Protein AF-A0A1V5LKE9-F1 (afdb_monomer)

Radius of gyration: 17.02 Å; Cα contacts (8 Å, |Δi|>4): 398; chains: 1; bounding box: 40×42×43 Å

Secondary structure (DSSP, 8-state):
-TTS-THHHHHHHHHHHTTT---EEE----S-HHHHHHHHTTTGGG-SEEEEEHHHHHHHHT-HHHHHHHHHHHTS-GGGT--HHHHHHHHHHHHHTT-SEEEEE-GGG-EEEEE--HHHHHTSTTTTTSGGGTTT-EEEEPPBP--S-B--TTHHHHHHHHHHHHHHTT-S-HHHHHHHHHHHHHHHHBTTS----HHHHHHHGGGSPBPPPSSHHHHT----

Sequence (224 aa):
MPLLQGERLASLLALVRETGVFISLDTTPIPDDTSLRAMLAPALPHAHLLKVNIEEAAQITGCFSGLHARAQAARRDIETIVTHEEIYRIGAALLAMGVPMVVITLGPNGACLFTGSTDVLRATPLLADAPADWADQRIFVPAYQVDGPVNAAGAGDAFTAALLAGLCRGIPSLAQLARVAHATAALQVDLTRFACRFEDIIILLPTLRPRIPENPHLAEKGVN

pLDDT: mean 90.95, std 10.63, range [28.98, 98.62]

Foldseek 3Di:
DVPQFAVNVQVVLQVVVVVVDAAEDEDDDDPALAVLLRRPLSNQLSHQEYEYAPLSLCSNQVNNVVLVVVCVVVVHDSLQAPAPVNVVVSQVSSVVSNHQKYWYASQQQAIKIFGAALVSQCSGPLRVVPSVLAHGDIDTAGAFDAPAQFDQPCLSVQLVVQLVVCSVVCVPHPRVSRLLSSLSSSQVGHPVHDDDDSVVSSVCSVVTHGDQGSRPSSRPPDDD

Mean predicted aligned error: 4.59 Å

Nearest PDB structures (foldseek):
  7c1y-assembly1_B  TM=6.198E-01  e=1.602E-05  Arabidopsis thaliana
  3loo-assembly3_C  TM=6.554E-01  e=6.381E-04  Anopheles gambiae
  3vas-assembly2_B  TM=6.316E-01  e=2.018E-03  Schistosoma mansoni
  4dc3-assembly1_A  TM=6.340E-01  e=4.027E-03  Schistosoma mansoni
  4luj-assembly1_B  TM=4.144E-01  e=2.020E+00  Methanocaldococcus jannaschii DSM 2661

Structure (mmCIF, N/CA/C/O backbone):
data_AF-A0A1V5LKE9-F1
#
_entry.id   AF-A0A1V5LKE9-F1
#
loop_
_atom_site.group_PDB
_atom_site.id
_atom_site.type_symbol
_atom_site.label_atom_id
_atom_site.label_alt_id
_atom_site.label_comp_id
_atom_site.label_asym_id
_atom_site.label_entity_id
_atom_site.label_seq_id
_atom_site.pdbx_PDB_ins_code
_atom_site.Cartn_x
_atom_site.Cartn_y
_atom_site.Cartn_z
_atom_site.occupancy
_atom_site.B_iso_or_equiv
_atom_site.auth_seq_id
_atom_site.auth_comp_id
_atom_site.auth_asym_id
_atom_site.auth_atom_id
_atom_site.pdbx_PDB_model_num
ATOM 1 N N . MET A 1 1 ? 11.424 -8.685 13.415 1.00 55.16 1 MET A N 1
ATOM 2 C CA . MET A 1 1 ? 11.370 -8.821 14.891 1.00 55.16 1 MET A CA 1
ATOM 3 C C . MET A 1 1 ? 10.837 -10.208 15.253 1.00 55.16 1 MET A C 1
ATOM 5 O O . MET A 1 1 ? 9.628 -10.381 15.232 1.00 55.16 1 MET A O 1
ATOM 9 N N . PRO A 1 2 ? 11.677 -11.203 15.585 1.00 62.47 2 PRO A N 1
ATOM 10 C CA . PRO A 1 2 ? 11.219 -12.595 15.726 1.00 62.47 2 PRO A CA 1
ATOM 11 C C . PRO A 1 2 ? 10.271 -12.862 16.917 1.00 62.47 2 PRO A C 1
ATOM 13 O O . PRO A 1 2 ? 9.679 -13.931 16.994 1.00 62.47 2 PRO A O 1
ATOM 16 N N . LEU A 1 3 ? 10.110 -11.916 17.853 1.00 76.75 3 LEU A N 1
ATOM 17 C CA . LEU A 1 3 ? 9.291 -12.089 19.066 1.00 76.75 3 LEU A CA 1
ATOM 18 C C . LEU A 1 3 ? 7.929 -11.373 19.033 1.00 76.75 3 LEU A C 1
ATOM 20 O O . LEU A 1 3 ? 7.104 -11.619 19.914 1.00 76.75 3 LEU A O 1
ATOM 24 N N . LEU A 1 4 ? 7.687 -10.498 18.051 1.00 88.12 4 LEU A N 1
ATOM 25 C CA . LEU A 1 4 ? 6.480 -9.672 17.964 1.00 88.12 4 LEU A CA 1
ATOM 26 C C . LEU A 1 4 ? 5.754 -9.950 16.644 1.00 88.12 4 LEU A C 1
ATOM 28 O O . LEU A 1 4 ? 5.889 -9.215 15.673 1.00 88.12 4 LEU A O 1
ATOM 32 N N . GLN A 1 5 ? 5.022 -11.058 16.623 1.00 91.38 5 GLN A N 1
ATOM 33 C CA . GLN A 1 5 ? 4.290 -11.557 15.462 1.00 91.38 5 GLN A CA 1
ATOM 34 C C . GLN A 1 5 ? 3.039 -12.321 15.913 1.00 91.38 5 GLN A C 1
ATOM 36 O O . GLN A 1 5 ? 2.936 -12.718 17.080 1.00 91.38 5 GLN A O 1
ATOM 41 N N . GLY A 1 6 ? 2.096 -12.527 14.998 1.00 93.44 6 GLY A N 1
ATOM 42 C CA . GLY A 1 6 ? 0.837 -13.228 15.236 1.00 93.44 6 GLY A CA 1
ATOM 43 C C . GLY A 1 6 ? 0.060 -12.617 16.401 1.00 93.44 6 GLY A C 1
ATOM 44 O O . GLY A 1 6 ? -0.029 -11.397 16.532 1.00 93.44 6 GLY A O 1
ATOM 45 N N . GLU A 1 7 ? -0.433 -13.469 17.299 1.00 95.88 7 GLU A N 1
ATOM 46 C CA . GLU A 1 7 ? -1.212 -13.071 18.483 1.00 95.88 7 GLU A CA 1
ATOM 47 C C . GLU A 1 7 ? -0.498 -12.068 19.399 1.00 95.88 7 GLU A C 1
ATOM 49 O O . GLU A 1 7 ? -1.138 -11.218 20.018 1.00 95.88 7 GLU A O 1
ATOM 54 N N . ARG A 1 8 ? 0.840 -12.116 19.478 1.00 95.56 8 ARG A N 1
ATOM 55 C CA . ARG A 1 8 ? 1.603 -11.164 20.305 1.00 95.56 8 ARG A CA 1
ATOM 56 C C . ARG A 1 8 ? 1.581 -9.766 19.705 1.00 95.56 8 ARG A C 1
ATOM 58 O O . ARG A 1 8 ? 1.431 -8.793 20.438 1.00 95.56 8 ARG A O 1
ATOM 65 N N . LEU A 1 9 ? 1.722 -9.675 18.381 1.00 95.62 9 LEU A N 1
ATOM 66 C CA . LEU A 1 9 ? 1.586 -8.406 17.672 1.00 95.62 9 LEU A CA 1
ATOM 67 C C . LEU A 1 9 ? 0.142 -7.900 17.775 1.00 95.62 9 LEU A C 1
ATOM 69 O O . LEU A 1 9 ? -0.055 -6.735 18.096 1.00 95.62 9 LEU A O 1
ATOM 73 N N . ALA A 1 10 ? -0.850 -8.778 17.598 1.00 97.06 10 ALA A N 1
ATOM 74 C CA . ALA A 1 10 ? -2.264 -8.432 17.741 1.00 97.06 10 ALA A CA 1
ATOM 75 C C . ALA A 1 10 ? -2.582 -7.846 19.122 1.00 97.06 10 ALA A C 1
ATOM 77 O O . ALA A 1 10 ? -3.127 -6.750 19.211 1.00 97.06 10 ALA A O 1
ATOM 78 N N . SER A 1 11 ? -2.148 -8.524 20.189 1.00 97.12 11 SER A N 1
ATOM 79 C CA . SER A 1 11 ? -2.320 -8.063 21.572 1.00 97.12 11 SER A CA 1
ATOM 80 C C . SER A 1 11 ? -1.691 -6.687 21.807 1.00 97.12 11 SER A C 1
ATOM 82 O O . SER A 1 11 ? -2.299 -5.831 22.446 1.00 97.12 11 SER A O 1
ATOM 84 N N . LEU A 1 12 ? -0.490 -6.448 21.266 1.00 96.19 12 LEU A N 1
ATOM 85 C CA . LEU A 1 12 ? 0.160 -5.143 21.369 1.00 96.19 12 LEU A CA 1
ATOM 86 C C . LEU A 1 12 ? -0.635 -4.060 20.632 1.00 96.19 12 LEU A C 1
ATOM 88 O O . LEU A 1 1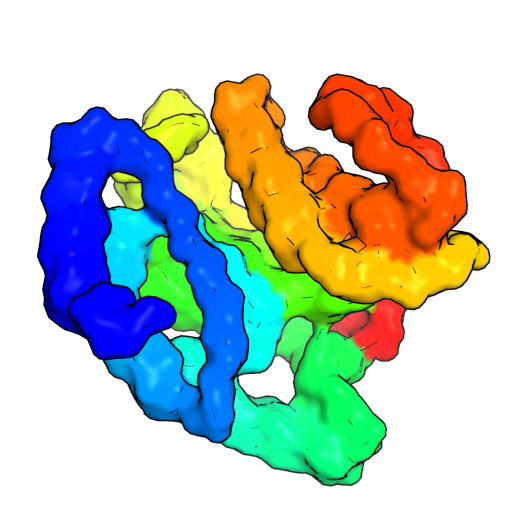2 ? -0.885 -3.003 21.201 1.00 96.19 12 LEU A O 1
ATOM 92 N N . LEU A 1 13 ? -1.028 -4.300 19.378 1.00 96.94 13 LEU A N 1
ATOM 93 C CA . LEU A 1 13 ? -1.759 -3.300 18.599 1.00 96.94 13 LEU A CA 1
ATOM 94 C C . LEU A 1 13 ? -3.142 -3.021 19.188 1.00 96.94 13 LEU A C 1
ATOM 96 O O . LEU A 1 13 ? -3.566 -1.870 19.193 1.00 96.94 13 LEU A O 1
ATOM 100 N N . ALA A 1 14 ? -3.817 -4.037 19.731 1.00 96.81 14 ALA A N 1
ATOM 101 C CA . ALA A 1 14 ? -5.073 -3.872 20.453 1.00 96.81 14 ALA A CA 1
ATOM 102 C C . ALA A 1 14 ? -4.910 -2.915 21.645 1.00 96.81 14 ALA A C 1
ATOM 104 O O . ALA A 1 14 ? -5.680 -1.966 21.763 1.00 96.81 14 ALA A O 1
ATOM 105 N N . LEU A 1 15 ? -3.858 -3.094 22.453 1.00 97.06 15 LEU A N 1
ATOM 106 C CA . LEU A 1 15 ? -3.538 -2.188 23.558 1.00 97.06 15 LEU A CA 1
ATOM 107 C C . LEU A 1 15 ? -3.219 -0.767 23.064 1.00 97.06 15 LEU A C 1
ATOM 109 O O . LEU A 1 15 ? -3.677 0.216 23.638 1.00 97.06 15 LEU A O 1
ATOM 113 N N . VAL A 1 16 ? -2.457 -0.636 21.975 1.00 96.31 16 VAL A N 1
ATOM 114 C CA . VAL A 1 16 ? -2.135 0.679 21.396 1.00 96.31 16 VAL A CA 1
ATOM 115 C C . VAL A 1 16 ? -3.398 1.373 20.870 1.00 96.31 16 VAL A C 1
ATOM 117 O O . VAL A 1 16 ? -3.526 2.586 21.039 1.00 96.31 16 VAL A O 1
ATOM 120 N N . ARG A 1 17 ? -4.370 0.639 20.306 1.00 94.44 17 ARG A N 1
ATOM 121 C CA . ARG A 1 17 ? -5.643 1.219 19.834 1.00 94.44 17 ARG A CA 1
ATOM 122 C C . ARG A 1 17 ? -6.428 1.915 20.941 1.00 94.44 17 ARG A C 1
ATOM 124 O O . ARG A 1 17 ? -7.064 2.926 20.653 1.00 94.44 17 ARG A O 1
ATOM 131 N N . GLU A 1 18 ? -6.359 1.434 22.182 1.00 94.50 18 GLU A N 1
ATOM 132 C CA . GLU A 1 18 ? -7.045 2.057 23.328 1.00 94.50 18 GLU A CA 1
ATOM 133 C C . GLU A 1 18 ? -6.564 3.493 23.598 1.00 94.50 18 GLU A C 1
ATOM 135 O O . GLU A 1 18 ? -7.286 4.288 24.194 1.00 94.50 18 GLU A O 1
ATOM 140 N N . THR A 1 19 ? -5.374 3.861 23.113 1.00 95.38 19 THR A N 1
ATOM 141 C CA . THR A 1 19 ? -4.818 5.217 23.257 1.00 95.38 19 THR A CA 1
ATOM 142 C C . THR A 1 19 ? -5.321 6.210 22.201 1.00 95.38 19 THR A C 1
ATOM 144 O O . THR A 1 19 ? -5.037 7.402 22.298 1.00 95.38 19 THR A O 1
ATOM 147 N N . GLY A 1 20 ? -6.051 5.743 21.181 1.00 93.06 20 GLY A N 1
ATOM 148 C CA . GLY A 1 20 ? -6.569 6.577 20.091 1.00 93.06 20 GLY A CA 1
ATOM 149 C C . GLY A 1 20 ? -5.537 6.984 19.032 1.00 93.06 20 GLY A C 1
ATOM 150 O O . GLY A 1 20 ? -5.870 7.744 18.122 1.00 93.06 20 GLY A O 1
ATOM 151 N N . VAL A 1 21 ? -4.295 6.492 19.109 1.00 95.06 21 VAL A N 1
ATOM 152 C CA . VAL A 1 21 ? -3.268 6.782 18.096 1.00 95.06 21 VAL A CA 1
ATOM 153 C C . VAL A 1 21 ? -3.552 6.066 16.773 1.00 95.06 21 VAL A C 1
ATOM 155 O O . VAL A 1 21 ? -4.069 4.947 16.730 1.00 95.06 21 VAL A O 1
ATOM 158 N N . PHE A 1 22 ? -3.165 6.705 15.668 1.00 96.62 22 PHE A N 1
ATOM 159 C CA . PHE A 1 22 ? -3.149 6.059 14.360 1.00 96.62 22 PHE A CA 1
ATOM 160 C C . PHE A 1 22 ? -2.040 4.999 14.310 1.00 96.62 22 PHE A C 1
ATOM 162 O O . PHE A 1 22 ? -0.943 5.216 14.820 1.00 96.62 22 PHE A O 1
ATOM 169 N N . ILE A 1 23 ? -2.313 3.854 13.683 1.00 97.31 23 ILE A N 1
ATOM 170 C CA . ILE A 1 23 ? -1.401 2.702 13.662 1.00 97.31 23 ILE A CA 1
ATOM 171 C C . ILE A 1 23 ? -1.180 2.315 12.209 1.00 97.31 23 ILE A C 1
ATOM 173 O O . ILE A 1 23 ? -2.106 1.860 11.538 1.00 97.31 23 ILE A O 1
ATOM 177 N N . SER A 1 24 ? 0.051 2.468 11.740 1.00 96.94 24 SER A N 1
ATOM 178 C CA . SER A 1 24 ? 0.484 1.954 10.447 1.00 96.94 24 SER A CA 1
ATOM 179 C C . SER A 1 24 ? 1.384 0.742 10.625 1.00 96.94 24 SER A C 1
ATOM 181 O O . SER A 1 24 ? 2.294 0.771 11.455 1.00 96.94 24 SER A O 1
ATOM 183 N N . LEU A 1 25 ? 1.171 -0.283 9.809 1.00 95.56 25 LEU A N 1
ATOM 184 C CA . LEU A 1 25 ? 2.088 -1.402 9.652 1.00 95.56 25 LEU A CA 1
ATOM 185 C C . LEU A 1 25 ? 2.785 -1.300 8.295 1.00 95.56 25 LEU A C 1
ATOM 187 O O . LEU A 1 25 ? 2.125 -1.182 7.263 1.00 95.56 25 LEU A O 1
ATOM 191 N N . ASP A 1 26 ? 4.112 -1.357 8.332 1.00 92.19 26 ASP A N 1
ATOM 192 C CA . ASP A 1 26 ? 4.985 -1.588 7.182 1.00 92.19 26 ASP A CA 1
ATOM 193 C C . ASP A 1 26 ? 5.753 -2.881 7.456 1.00 92.19 26 ASP A C 1
ATOM 195 O O . ASP A 1 26 ? 6.048 -3.212 8.612 1.00 92.19 26 ASP A O 1
ATOM 199 N N . THR A 1 27 ? 6.016 -3.645 6.409 1.00 85.12 27 THR A N 1
ATOM 200 C CA . THR A 1 27 ? 6.574 -4.991 6.527 1.00 85.12 27 THR A CA 1
ATOM 201 C C . THR A 1 27 ? 7.804 -5.117 5.651 1.00 85.12 27 THR A C 1
ATOM 203 O O . THR A 1 27 ? 8.122 -4.228 4.870 1.00 85.12 27 THR A O 1
ATOM 206 N N . THR A 1 28 ? 8.524 -6.216 5.818 1.00 77.88 28 THR A N 1
ATOM 207 C CA . THR A 1 28 ? 9.604 -6.586 4.910 1.00 77.88 28 THR A CA 1
ATOM 208 C C . THR A 1 28 ? 9.325 -7.978 4.375 1.00 77.88 28 THR A C 1
ATOM 210 O O . THR A 1 28 ? 8.801 -8.811 5.133 1.00 77.88 28 THR A O 1
ATOM 213 N N . PRO A 1 29 ? 9.716 -8.271 3.126 1.00 70.19 29 PRO A N 1
ATOM 214 C CA . PRO A 1 29 ? 9.438 -9.561 2.533 1.00 70.19 29 PRO A CA 1
ATOM 215 C C . PRO A 1 29 ? 10.189 -10.650 3.295 1.00 70.19 29 PRO A C 1
ATOM 217 O O . PRO A 1 29 ? 11.270 -10.433 3.855 1.00 70.19 29 PRO A O 1
ATOM 220 N N . ILE A 1 30 ? 9.607 -11.842 3.300 1.00 76.69 30 ILE A N 1
ATOM 221 C CA . ILE A 1 30 ? 10.240 -13.045 3.836 1.00 76.69 30 ILE A CA 1
ATOM 222 C C . ILE A 1 30 ? 10.299 -14.130 2.756 1.00 76.69 30 ILE A C 1
ATOM 224 O O . ILE A 1 30 ? 9.579 -14.033 1.763 1.00 76.69 30 ILE A O 1
ATOM 228 N N . PRO A 1 31 ? 11.109 -15.186 2.935 1.00 65.25 31 PRO A N 1
ATOM 229 C CA . PRO A 1 31 ? 11.299 -16.196 1.895 1.00 65.25 31 PRO A CA 1
ATOM 230 C C . PRO A 1 31 ? 10.082 -17.084 1.573 1.00 65.25 31 PRO A C 1
ATOM 232 O O . PRO A 1 31 ? 10.169 -17.852 0.619 1.00 65.25 31 PRO A O 1
ATOM 235 N N . ASP A 1 32 ? 8.988 -17.047 2.348 1.00 67.62 32 ASP A N 1
ATOM 236 C CA . ASP A 1 32 ? 7.862 -17.979 2.192 1.00 67.62 32 ASP A CA 1
ATOM 237 C C . ASP A 1 32 ? 6.463 -17.323 2.302 1.00 67.62 32 ASP A C 1
ATOM 239 O O . ASP A 1 32 ? 6.263 -16.335 3.010 1.00 67.62 32 ASP A O 1
ATOM 243 N N . ASP A 1 33 ? 5.483 -17.908 1.599 1.00 62.62 33 ASP A N 1
ATOM 244 C CA . ASP A 1 33 ? 4.110 -17.388 1.449 1.00 62.62 33 ASP A CA 1
ATOM 245 C C . ASP A 1 33 ? 3.279 -17.437 2.730 1.00 62.62 33 ASP A C 1
ATOM 247 O O . ASP A 1 33 ? 2.336 -16.667 2.909 1.00 62.62 33 ASP A O 1
ATOM 251 N N . THR A 1 34 ? 3.564 -18.394 3.611 1.00 72.94 34 THR A N 1
ATOM 252 C CA . THR A 1 34 ? 2.635 -18.746 4.694 1.00 72.94 34 THR A CA 1
ATOM 253 C C . THR A 1 34 ? 2.994 -18.023 5.981 1.00 72.94 34 THR A C 1
ATOM 255 O O . THR A 1 34 ? 2.113 -17.608 6.739 1.00 72.94 34 THR A O 1
ATOM 258 N N . SER A 1 35 ? 4.283 -17.816 6.213 1.00 85.12 35 SER A N 1
ATOM 259 C CA . SER A 1 35 ? 4.806 -17.205 7.419 1.00 85.12 35 SER A CA 1
ATOM 260 C C . SER A 1 35 ? 4.420 -15.732 7.495 1.00 85.12 35 SER A C 1
ATOM 262 O O . SER A 1 35 ? 4.032 -15.290 8.571 1.00 85.12 35 SER A O 1
ATOM 264 N N . LEU A 1 36 ? 4.419 -14.967 6.392 1.00 89.12 36 LEU A N 1
ATOM 265 C CA . LEU A 1 36 ? 4.116 -13.527 6.457 1.00 89.12 36 LEU A CA 1
ATOM 266 C C . LEU A 1 36 ? 2.661 -13.321 6.843 1.00 89.12 36 LEU A C 1
ATOM 268 O O . LEU A 1 36 ? 2.343 -12.556 7.755 1.00 89.12 36 LEU A O 1
ATOM 272 N N . ARG A 1 37 ? 1.783 -14.097 6.204 1.00 91.38 37 ARG A N 1
ATOM 273 C CA . ARG A 1 37 ? 0.373 -14.150 6.558 1.00 91.38 37 ARG A CA 1
ATOM 274 C C . ARG A 1 37 ? 0.185 -14.546 8.021 1.00 91.38 37 ARG A C 1
ATOM 276 O O . ARG A 1 37 ? -0.523 -13.846 8.733 1.00 91.38 37 ARG A O 1
ATOM 283 N N . ALA A 1 38 ? 0.815 -15.625 8.485 1.00 91.31 38 ALA A N 1
ATOM 284 C CA . ALA A 1 38 ? 0.683 -16.084 9.870 1.00 91.31 38 ALA A CA 1
ATOM 285 C C . ALA A 1 38 ? 1.200 -15.053 10.891 1.00 91.31 38 ALA A C 1
ATOM 287 O O . ALA A 1 38 ? 0.623 -14.894 11.967 1.00 91.31 38 ALA A O 1
ATOM 288 N N . MET A 1 39 ? 2.262 -14.322 10.548 1.00 91.31 39 MET A N 1
ATOM 289 C CA . MET A 1 39 ? 2.840 -13.283 11.396 1.00 91.31 39 MET A CA 1
ATOM 290 C C . MET A 1 39 ? 1.974 -12.024 11.492 1.00 91.31 39 MET A C 1
ATOM 292 O O . MET A 1 39 ? 2.053 -11.331 12.504 1.00 91.31 39 MET A O 1
ATOM 296 N N . LEU A 1 40 ? 1.165 -11.713 10.477 1.00 93.44 40 LEU A N 1
ATOM 297 C CA . LEU A 1 40 ? 0.443 -10.439 10.408 1.00 93.44 40 LEU A CA 1
ATOM 298 C C . LEU A 1 40 ? -1.066 -10.572 10.567 1.00 93.44 40 LEU A C 1
ATOM 300 O O . LEU A 1 40 ? -1.675 -9.687 11.160 1.00 93.44 40 LEU A O 1
ATOM 304 N N . ALA A 1 41 ? -1.676 -11.651 10.068 1.00 94.56 41 ALA A N 1
ATOM 305 C CA . ALA A 1 41 ? -3.130 -11.777 9.967 1.00 94.56 41 ALA A CA 1
ATOM 306 C C . ALA A 1 41 ? -3.875 -11.518 11.290 1.00 94.56 41 ALA A C 1
ATOM 308 O O . ALA A 1 41 ? -4.846 -10.765 11.245 1.00 94.56 41 ALA A O 1
ATOM 309 N N . PRO A 1 42 ? -3.426 -12.026 12.460 1.00 96.81 42 PRO A N 1
ATOM 310 C CA . PRO A 1 42 ? -4.082 -11.708 13.732 1.00 96.81 42 PRO A CA 1
ATOM 311 C C . PRO A 1 42 ? -4.042 -10.216 14.094 1.00 96.81 42 PRO A C 1
ATOM 313 O O . PRO A 1 42 ? -4.926 -9.714 14.778 1.00 96.81 42 PRO A O 1
ATOM 316 N N . ALA A 1 43 ? -3.016 -9.490 13.646 1.00 96.69 43 ALA A N 1
ATOM 317 C CA . ALA A 1 43 ? -2.795 -8.090 13.988 1.00 96.69 43 ALA A CA 1
ATOM 318 C C . ALA A 1 43 ? -3.483 -7.102 13.035 1.00 96.69 43 ALA A C 1
ATOM 320 O O . ALA A 1 43 ? -3.722 -5.958 13.421 1.00 96.69 43 ALA A O 1
ATOM 321 N N . LEU A 1 44 ? -3.812 -7.522 11.808 1.00 96.88 44 LEU A N 1
ATOM 322 C CA . LEU A 1 44 ? -4.384 -6.647 10.780 1.00 96.88 44 LEU A CA 1
ATOM 323 C C . LEU A 1 44 ? -5.676 -5.920 11.208 1.00 96.88 44 LEU A C 1
ATOM 325 O O . LEU A 1 44 ? -5.739 -4.712 10.979 1.00 96.88 44 LEU A O 1
ATOM 329 N N . PRO A 1 45 ? -6.648 -6.548 11.905 1.00 97.25 45 PRO A N 1
ATOM 330 C CA . PRO A 1 45 ? -7.837 -5.843 12.406 1.00 97.25 45 PRO A CA 1
ATOM 331 C C . PRO A 1 45 ? -7.533 -4.702 13.390 1.00 97.25 45 PRO A C 1
ATOM 333 O O . PRO A 1 45 ? -8.395 -3.870 13.686 1.00 97.25 45 PRO A O 1
ATOM 336 N N . HIS A 1 46 ? -6.319 -4.667 13.942 1.00 97.12 46 HIS A N 1
ATOM 337 C CA . HIS A 1 46 ? -5.884 -3.654 14.895 1.00 97.12 46 HIS A CA 1
ATOM 338 C C . HIS A 1 46 ? -5.036 -2.541 14.259 1.00 97.12 46 HIS A C 1
ATOM 340 O O . HIS A 1 46 ? -4.722 -1.564 14.935 1.00 97.12 46 HIS A O 1
ATOM 346 N N . ALA A 1 47 ? -4.683 -2.650 12.977 1.00 97.38 47 ALA A N 1
ATOM 347 C CA . ALA A 1 47 ? -4.004 -1.593 12.236 1.00 97.38 47 ALA A CA 1
ATOM 348 C C . ALA A 1 47 ? -5.011 -0.668 11.534 1.00 97.38 47 ALA A C 1
ATOM 350 O O . ALA A 1 47 ? -6.117 -1.076 11.191 1.00 97.38 47 ALA A O 1
ATOM 351 N N . HIS A 1 48 ? -4.612 0.579 11.293 1.00 97.88 48 HIS A N 1
ATOM 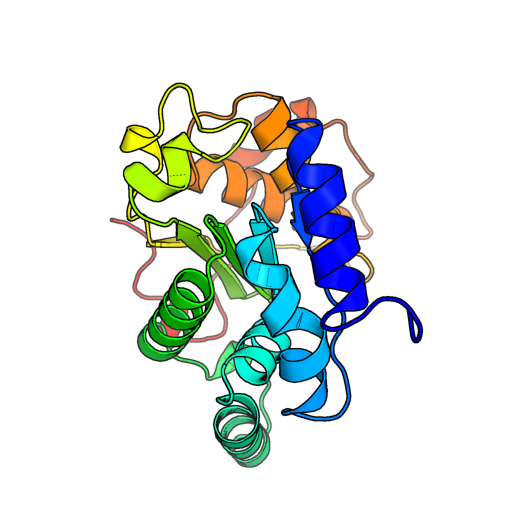352 C CA . HIS A 1 48 ? -5.399 1.561 10.540 1.00 97.88 48 HIS A CA 1
ATOM 353 C C . HIS A 1 48 ? -4.930 1.677 9.082 1.00 97.88 48 HIS A C 1
ATOM 355 O O . HIS A 1 48 ? -5.737 1.899 8.181 1.00 97.88 48 HIS A O 1
ATOM 361 N N . LEU A 1 49 ? -3.632 1.471 8.853 1.00 97.88 49 LEU A N 1
ATOM 362 C CA . LEU A 1 49 ? -3.002 1.467 7.539 1.00 97.88 49 LEU A CA 1
ATOM 363 C C . LEU A 1 49 ? -2.049 0.278 7.423 1.00 97.88 49 LEU A C 1
ATOM 365 O O . LEU A 1 49 ? -1.186 0.095 8.278 1.00 97.88 49 LEU A O 1
ATOM 369 N N . LEU A 1 50 ? -2.157 -0.478 6.337 1.00 98.19 50 LEU A N 1
ATOM 370 C CA . LEU A 1 50 ? -1.166 -1.471 5.934 1.00 98.19 50 LEU A CA 1
ATOM 371 C C . LEU A 1 50 ? -0.505 -0.990 4.647 1.00 98.19 50 LEU A C 1
ATOM 373 O O . LEU A 1 50 ? -1.167 -0.892 3.613 1.00 98.19 50 LEU A O 1
ATOM 377 N N . LYS A 1 51 ? 0.794 -0.707 4.700 1.00 97.31 51 LYS A N 1
ATOM 378 C CA . LYS A 1 51 ? 1.599 -0.479 3.503 1.00 97.31 51 LYS A CA 1
ATOM 379 C C . LYS A 1 51 ? 2.445 -1.721 3.255 1.00 97.31 51 LYS A C 1
ATOM 381 O O . LYS A 1 51 ? 3.137 -2.194 4.148 1.00 97.31 51 LYS A O 1
ATOM 386 N N . VAL A 1 52 ? 2.382 -2.216 2.026 1.00 96.75 52 VAL A N 1
ATOM 387 C CA . VAL A 1 52 ? 3.110 -3.389 1.535 1.00 96.75 52 VAL A CA 1
ATOM 388 C C . VAL A 1 52 ? 3.530 -3.162 0.084 1.00 96.75 52 VAL A C 1
ATOM 390 O O . VAL A 1 52 ? 2.931 -2.351 -0.624 1.00 96.75 52 VAL A O 1
ATOM 393 N N . ASN A 1 53 ? 4.543 -3.873 -0.394 1.00 95.81 53 ASN A N 1
ATOM 394 C CA . ASN A 1 53 ? 4.765 -4.022 -1.833 1.00 95.81 53 ASN A CA 1
ATOM 395 C C . ASN A 1 53 ? 3.884 -5.150 -2.414 1.00 95.81 53 ASN A C 1
ATOM 397 O O . ASN A 1 53 ? 3.191 -5.857 -1.680 1.00 95.81 53 ASN A O 1
ATOM 401 N N . ILE A 1 54 ? 3.864 -5.313 -3.740 1.00 96.12 54 ILE A N 1
ATOM 402 C CA . ILE A 1 54 ? 3.021 -6.340 -4.378 1.00 96.12 54 ILE A CA 1
ATOM 403 C C . ILE A 1 54 ? 3.400 -7.774 -3.992 1.00 96.12 54 ILE A C 1
ATOM 405 O O . ILE A 1 54 ? 2.516 -8.625 -3.905 1.00 96.12 54 ILE A O 1
ATOM 409 N N . GLU A 1 55 ? 4.677 -8.052 -3.734 1.00 94.38 55 GLU A N 1
ATOM 410 C CA . GLU A 1 55 ? 5.134 -9.378 -3.318 1.00 94.38 55 GLU A CA 1
ATOM 411 C C . GLU A 1 55 ? 4.611 -9.719 -1.922 1.00 94.38 55 GLU A C 1
ATOM 413 O O . GLU A 1 55 ? 3.957 -10.744 -1.742 1.00 94.38 55 GLU A O 1
ATOM 418 N N . GLU A 1 56 ? 4.796 -8.814 -0.963 1.00 95.06 56 GLU A N 1
ATOM 419 C CA . GLU A 1 56 ? 4.284 -8.921 0.406 1.00 95.06 56 GLU A CA 1
ATOM 420 C C . GLU A 1 56 ? 2.755 -9.029 0.424 1.00 95.06 56 GLU A C 1
ATOM 422 O O . GLU A 1 56 ? 2.188 -9.897 1.092 1.00 95.06 56 GLU A O 1
ATOM 427 N N . ALA A 1 57 ? 2.068 -8.192 -0.358 1.00 96.12 57 ALA A N 1
ATOM 428 C CA . ALA A 1 57 ? 0.617 -8.238 -0.501 1.00 96.12 57 ALA A CA 1
ATOM 429 C C . ALA A 1 57 ? 0.151 -9.603 -1.035 1.00 96.12 57 ALA A C 1
ATOM 431 O O . ALA A 1 57 ? -0.820 -10.183 -0.536 1.00 96.12 57 ALA A O 1
ATOM 432 N N . ALA A 1 58 ? 0.862 -10.146 -2.026 1.00 94.75 58 ALA A N 1
ATOM 433 C CA . ALA A 1 58 ? 0.587 -11.463 -2.577 1.00 94.75 58 ALA A CA 1
ATOM 434 C C . ALA A 1 58 ? 0.898 -12.588 -1.575 1.00 94.75 58 ALA A C 1
ATOM 436 O O . ALA A 1 58 ? 0.156 -13.567 -1.536 1.00 94.75 58 ALA A O 1
ATOM 437 N N . GLN A 1 59 ? 1.929 -12.459 -0.735 1.00 93.50 59 GLN A N 1
ATOM 438 C CA . GLN A 1 59 ? 2.236 -13.431 0.322 1.00 93.50 59 GLN A CA 1
ATOM 439 C C . GLN A 1 59 ? 1.114 -13.458 1.367 1.00 93.50 59 GLN A C 1
ATOM 441 O O . GLN A 1 59 ? 0.535 -14.509 1.639 1.00 93.50 59 GLN A O 1
ATOM 446 N N . ILE A 1 60 ? 0.709 -12.292 1.879 1.00 94.19 60 ILE A N 1
ATOM 447 C CA . ILE A 1 60 ? -0.354 -12.178 2.893 1.00 94.19 60 ILE A CA 1
ATOM 448 C C . ILE A 1 60 ? -1.689 -12.743 2.381 1.00 94.19 60 ILE A C 1
ATOM 450 O O . ILE A 1 60 ? -2.440 -13.359 3.139 1.00 94.19 60 ILE A O 1
ATOM 454 N N . THR A 1 61 ? -1.981 -12.572 1.090 1.00 94.75 61 THR A N 1
ATOM 455 C CA . THR A 1 61 ? -3.232 -13.033 0.464 1.00 94.75 61 THR A CA 1
ATOM 456 C C . THR A 1 61 ? -3.151 -14.438 -0.143 1.00 94.75 61 THR A C 1
ATOM 458 O O . THR A 1 61 ? -4.155 -14.933 -0.654 1.00 94.75 61 THR A O 1
ATOM 461 N N . GLY A 1 62 ? -1.995 -15.111 -0.077 1.00 92.19 62 GLY A N 1
ATOM 462 C CA . GLY A 1 62 ? -1.801 -16.456 -0.632 1.00 92.19 62 GLY A CA 1
ATOM 463 C C . GLY A 1 62 ? -1.761 -16.518 -2.166 1.00 92.19 62 GLY A C 1
ATOM 464 O O . GLY A 1 62 ? -2.020 -17.568 -2.748 1.00 92.19 62 GLY A O 1
ATOM 465 N N . CYS A 1 63 ? -1.465 -15.400 -2.830 1.00 92.31 63 CYS A N 1
ATOM 466 C CA . CYS A 1 63 ? -1.340 -15.285 -4.286 1.00 92.31 63 CYS A CA 1
ATOM 467 C C . CYS A 1 63 ? 0.119 -15.315 -4.786 1.00 92.31 63 CYS A C 1
ATOM 469 O O . CYS A 1 63 ? 0.335 -15.399 -5.999 1.00 92.31 63 CYS A O 1
ATOM 471 N N . PHE A 1 64 ? 1.115 -15.240 -3.891 1.00 92.50 64 PHE A N 1
ATOM 472 C CA . PHE A 1 64 ? 2.524 -15.068 -4.270 1.00 92.50 64 PHE A CA 1
ATOM 473 C C . PHE A 1 64 ? 3.046 -16.207 -5.138 1.00 92.50 64 PHE A C 1
ATOM 475 O O . PHE A 1 64 ? 3.485 -15.925 -6.246 1.00 92.50 64 PHE A O 1
ATOM 482 N N . SER A 1 65 ? 2.930 -17.473 -4.720 1.00 91.38 65 SER A N 1
ATOM 483 C CA . SER A 1 65 ? 3.421 -18.623 -5.500 1.00 91.38 65 SER A CA 1
ATOM 484 C C . SER A 1 65 ? 2.988 -18.596 -6.974 1.00 91.38 65 SER A C 1
ATOM 486 O O . SER A 1 65 ? 3.797 -18.840 -7.869 1.00 91.38 65 SER A O 1
ATOM 488 N N . GLY A 1 66 ? 1.723 -18.255 -7.247 1.00 93.88 66 GLY A N 1
ATOM 489 C CA . GLY A 1 66 ? 1.191 -18.183 -8.611 1.00 93.88 66 GLY A CA 1
ATOM 490 C C . GLY A 1 66 ? 1.747 -17.007 -9.420 1.00 93.88 66 GLY A C 1
ATOM 491 O O . GLY A 1 66 ? 2.119 -17.174 -10.585 1.00 93.88 66 GLY A O 1
ATOM 492 N N . LEU A 1 67 ? 1.831 -15.821 -8.811 1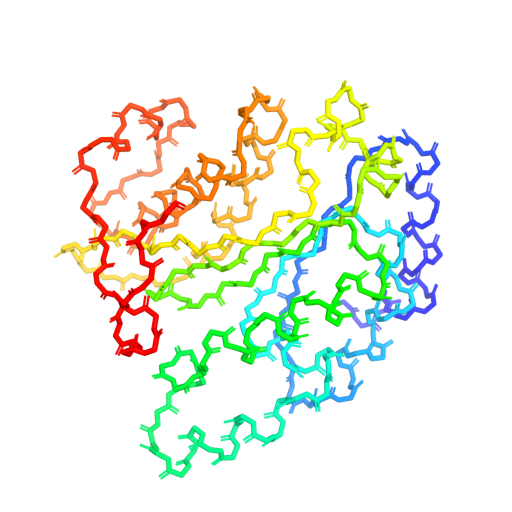.00 94.56 67 LEU A N 1
ATOM 493 C CA . 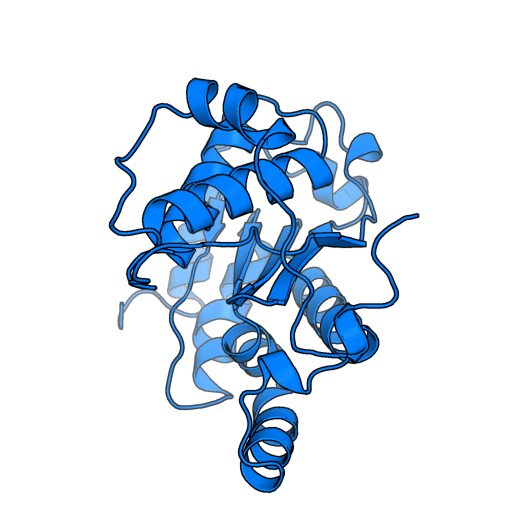LEU A 1 67 ? 2.408 -14.634 -9.450 1.00 94.56 67 LEU A CA 1
ATOM 494 C C . LEU A 1 67 ? 3.919 -14.782 -9.660 1.00 94.56 67 LEU A C 1
ATOM 496 O O . LEU A 1 67 ? 4.418 -14.486 -10.744 1.00 94.56 67 LEU A O 1
ATOM 500 N N . HIS A 1 68 ? 4.629 -15.310 -8.666 1.00 93.50 68 HIS A N 1
ATOM 501 C CA . HIS A 1 68 ? 6.064 -15.553 -8.707 1.00 93.50 68 HIS A CA 1
ATOM 502 C C . HIS A 1 68 ? 6.430 -16.573 -9.789 1.00 93.50 68 HIS A C 1
ATOM 504 O O . HIS A 1 68 ? 7.327 -16.319 -10.589 1.00 93.50 68 HIS A O 1
ATOM 510 N N . ALA A 1 69 ? 5.697 -17.687 -9.900 1.00 95.38 69 ALA A N 1
ATOM 511 C CA . ALA A 1 69 ? 5.927 -18.672 -10.958 1.00 95.38 69 ALA A CA 1
ATOM 512 C C . ALA A 1 69 ? 5.759 -18.070 -12.367 1.00 95.38 69 ALA A C 1
ATOM 514 O O . ALA A 1 69 ? 6.558 -18.345 -13.264 1.00 95.38 69 ALA A O 1
ATOM 515 N N . ARG A 1 70 ? 4.751 -17.207 -12.562 1.00 96.56 70 ARG A N 1
ATOM 516 C CA . ARG A 1 70 ? 4.547 -16.484 -13.830 1.00 96.56 70 ARG A CA 1
ATOM 517 C C . ARG A 1 70 ? 5.666 -15.489 -14.120 1.00 96.56 70 ARG A C 1
ATOM 519 O O . ARG A 1 70 ? 6.131 -15.422 -15.255 1.00 96.56 70 ARG A O 1
ATOM 526 N N . ALA A 1 71 ? 6.096 -14.740 -13.110 1.00 95.88 71 ALA A N 1
ATOM 527 C CA . ALA A 1 71 ? 7.181 -13.769 -13.206 1.00 95.88 71 ALA A CA 1
ATOM 528 C C . ALA A 1 71 ? 8.504 -14.459 -13.590 1.00 95.88 71 ALA A C 1
ATOM 530 O O . ALA A 1 71 ? 9.140 -14.081 -14.576 1.00 95.88 71 ALA A O 1
ATOM 531 N N . GLN A 1 72 ? 8.832 -15.569 -12.919 1.00 96.12 72 GLN A N 1
ATOM 532 C CA . GLN A 1 72 ? 9.985 -16.422 -13.230 1.00 96.12 72 GLN A CA 1
ATOM 533 C C . GLN A 1 72 ? 9.945 -16.961 -14.665 1.00 96.12 72 GLN A C 1
ATOM 535 O O . GLN A 1 72 ? 10.929 -16.848 -15.398 1.00 96.12 72 GLN A O 1
ATOM 540 N N . ALA A 1 73 ? 8.801 -17.497 -15.107 1.00 97.25 73 ALA A N 1
ATOM 541 C CA . ALA A 1 73 ? 8.641 -18.001 -16.473 1.00 97.25 73 ALA A CA 1
ATOM 542 C C . ALA A 1 73 ? 8.839 -16.901 -17.533 1.00 97.25 73 ALA A C 1
ATOM 544 O O . ALA A 1 73 ? 9.413 -17.156 -18.592 1.00 97.25 73 ALA A O 1
ATOM 545 N N . ALA A 1 74 ? 8.409 -15.673 -17.234 1.00 96.12 74 ALA A N 1
ATOM 546 C CA . ALA A 1 74 ? 8.598 -14.508 -18.092 1.00 96.12 74 ALA A CA 1
ATOM 547 C C . ALA A 1 74 ? 9.990 -13.859 -17.963 1.00 96.12 74 ALA A C 1
ATOM 549 O O . ALA A 1 74 ? 10.306 -12.985 -18.768 1.00 96.12 74 ALA A O 1
ATOM 550 N N . ARG A 1 75 ? 10.815 -14.271 -16.984 1.00 96.50 75 ARG A N 1
ATOM 551 C CA . ARG A 1 75 ? 12.080 -13.615 -16.593 1.00 96.50 75 ARG A CA 1
ATOM 552 C C . ARG A 1 75 ? 11.896 -12.124 -16.300 1.00 96.50 75 ARG A C 1
ATOM 554 O O . ARG A 1 75 ? 12.639 -11.280 -16.797 1.00 96.50 75 ARG A O 1
ATOM 561 N N . ARG A 1 76 ? 10.853 -11.813 -15.539 1.00 95.12 76 ARG A N 1
ATOM 562 C CA . ARG A 1 76 ? 10.439 -10.460 -15.165 1.00 95.12 76 ARG A CA 1
ATOM 563 C C . ARG A 1 76 ? 10.073 -10.423 -13.687 1.00 95.12 76 ARG A C 1
ATOM 565 O O . ARG A 1 76 ? 9.812 -11.471 -13.106 1.00 95.12 76 ARG A O 1
ATOM 572 N N . ASP A 1 77 ? 9.976 -9.229 -13.118 1.00 94.75 77 ASP A N 1
ATOM 573 C CA . ASP A 1 77 ? 9.481 -9.038 -11.752 1.00 94.75 77 ASP A CA 1
ATOM 574 C C . ASP A 1 77 ? 7.946 -9.024 -11.712 1.00 94.75 77 ASP A C 1
ATOM 576 O O . ASP A 1 77 ? 7.294 -8.634 -12.692 1.00 94.75 77 ASP A O 1
ATOM 580 N N . ILE A 1 78 ? 7.358 -9.411 -10.569 1.00 95.38 78 ILE A N 1
ATOM 581 C CA . ILE A 1 78 ? 5.896 -9.497 -10.383 1.00 95.38 78 ILE A CA 1
ATOM 582 C C . ILE A 1 78 ? 5.217 -8.163 -10.717 1.00 95.38 78 ILE A C 1
ATOM 584 O O . ILE A 1 78 ? 4.217 -8.135 -11.436 1.00 95.38 78 ILE A O 1
ATOM 588 N N . GLU A 1 79 ? 5.788 -7.049 -10.261 1.00 94.88 79 GLU A N 1
ATOM 589 C CA . GLU A 1 79 ? 5.277 -5.692 -10.494 1.00 94.88 79 GLU A CA 1
ATOM 590 C C . GLU A 1 79 ? 5.150 -5.312 -11.976 1.00 94.88 79 GLU A C 1
ATOM 592 O O . GLU A 1 79 ? 4.339 -4.452 -12.320 1.00 94.88 79 GLU A O 1
ATOM 597 N N . THR A 1 80 ? 5.883 -5.988 -12.866 1.00 94.88 80 THR A N 1
ATOM 598 C CA . THR A 1 80 ? 5.870 -5.714 -14.310 1.00 94.88 80 THR A CA 1
ATOM 599 C C . THR A 1 80 ? 4.891 -6.589 -15.104 1.00 94.88 80 THR A C 1
ATOM 601 O O . THR A 1 80 ? 4.664 -6.330 -16.289 1.00 94.88 80 THR A O 1
ATOM 604 N N . ILE A 1 81 ? 4.311 -7.617 -14.469 1.00 95.44 81 ILE A N 1
ATOM 605 C CA . ILE A 1 81 ? 3.381 -8.570 -15.102 1.00 95.44 81 ILE A CA 1
ATOM 606 C C . ILE A 1 81 ? 2.010 -8.658 -14.421 1.00 95.44 81 ILE A C 1
ATOM 608 O O . ILE A 1 81 ? 1.079 -9.217 -15.000 1.00 95.44 81 ILE A O 1
ATOM 612 N N . VAL A 1 82 ? 1.885 -8.170 -13.184 1.00 96.69 82 VAL A N 1
ATOM 613 C CA . VAL A 1 82 ? 0.633 -8.214 -12.425 1.00 96.69 82 VAL A CA 1
ATOM 614 C C . VAL A 1 82 ? -0.414 -7.308 -13.075 1.00 96.69 82 VAL A C 1
ATOM 616 O O . VAL A 1 82 ? -0.116 -6.200 -13.518 1.00 96.69 82 VAL A O 1
ATOM 619 N N . THR A 1 83 ? -1.656 -7.765 -13.148 1.00 95.88 83 THR A N 1
ATOM 620 C CA . THR A 1 83 ? -2.746 -6.984 -13.745 1.00 95.88 83 THR A CA 1
ATOM 621 C C . THR A 1 83 ? -3.437 -6.090 -12.713 1.00 95.88 83 THR A C 1
ATOM 623 O O . THR A 1 83 ? -3.423 -6.372 -11.514 1.00 95.88 83 THR A O 1
ATOM 626 N N . HIS A 1 84 ? -4.128 -5.039 -13.169 1.00 93.50 84 HIS A N 1
ATOM 627 C CA . HIS A 1 84 ? -4.991 -4.234 -12.293 1.00 93.50 84 HIS A CA 1
ATOM 628 C C . HIS A 1 84 ? -6.020 -5.077 -11.535 1.00 93.50 84 HIS A C 1
ATOM 630 O O . HIS A 1 84 ? -6.266 -4.829 -10.358 1.00 93.50 84 HIS A O 1
ATOM 636 N N . GLU A 1 85 ? -6.625 -6.065 -12.199 1.00 95.12 85 GLU A N 1
ATOM 637 C CA . GLU A 1 85 ? -7.646 -6.914 -11.584 1.00 95.12 85 GLU A CA 1
ATOM 638 C C . GLU A 1 85 ? -7.065 -7.730 -10.424 1.00 95.12 85 GLU A C 1
ATOM 640 O O . GLU A 1 85 ? -7.680 -7.832 -9.363 1.00 95.12 85 GLU A O 1
ATOM 645 N N . GLU A 1 86 ? -5.853 -8.258 -10.592 1.00 97.56 86 GLU A N 1
ATOM 646 C CA . GLU A 1 86 ? -5.148 -8.991 -9.542 1.00 97.56 86 GLU A CA 1
ATOM 647 C C . GLU A 1 86 ? -4.784 -8.084 -8.371 1.00 97.56 86 GLU A C 1
ATOM 649 O O . GLU A 1 86 ? -5.066 -8.444 -7.229 1.00 97.56 86 GLU A O 1
ATOM 654 N N . ILE A 1 87 ? -4.246 -6.886 -8.633 1.00 98.00 87 ILE A N 1
ATOM 655 C CA . ILE A 1 87 ? -3.936 -5.922 -7.566 1.00 98.00 87 ILE A CA 1
ATOM 656 C C . ILE A 1 87 ? -5.216 -5.531 -6.818 1.00 98.00 87 ILE A C 1
ATOM 658 O O . ILE A 1 87 ? -5.211 -5.448 -5.593 1.00 98.00 87 ILE A O 1
ATOM 662 N N . TYR A 1 88 ? -6.332 -5.327 -7.525 1.00 96.81 88 TYR A N 1
ATOM 663 C CA . TYR A 1 88 ? -7.608 -4.957 -6.908 1.00 96.81 88 TYR A CA 1
ATOM 664 C C . TYR A 1 88 ? -8.191 -6.096 -6.073 1.00 96.81 88 TYR A C 1
ATOM 666 O O . TYR A 1 88 ? -8.732 -5.848 -4.996 1.00 96.81 88 TYR A O 1
ATOM 674 N N . ARG A 1 89 ? -8.056 -7.344 -6.534 1.00 98.12 89 ARG A N 1
ATOM 675 C CA . ARG A 1 89 ? -8.463 -8.533 -5.778 1.00 98.12 89 ARG A CA 1
ATOM 676 C C . ARG A 1 89 ? -7.624 -8.698 -4.511 1.00 98.12 89 ARG A C 1
ATOM 678 O O . ARG A 1 89 ? -8.186 -8.956 -3.451 1.00 98.12 89 ARG A O 1
ATOM 685 N N . ILE A 1 90 ? -6.309 -8.501 -4.612 1.00 98.19 90 ILE A N 1
ATOM 686 C CA . ILE A 1 90 ? -5.382 -8.531 -3.473 1.00 98.19 90 ILE A CA 1
ATOM 687 C C . ILE A 1 90 ? -5.722 -7.410 -2.481 1.00 98.19 90 ILE A C 1
ATOM 689 O O . ILE A 1 90 ? -5.886 -7.678 -1.294 1.00 98.19 90 ILE A O 1
ATOM 693 N N . GLY A 1 91 ? -5.910 -6.173 -2.952 1.00 98.31 91 GLY A N 1
ATOM 694 C CA . GLY A 1 91 ? -6.300 -5.037 -2.112 1.00 98.31 91 GLY A CA 1
ATOM 695 C C . GLY A 1 91 ? -7.626 -5.269 -1.385 1.00 98.31 91 GLY A C 1
ATOM 696 O O . GLY A 1 91 ? -7.713 -5.062 -0.177 1.00 98.31 91 GLY A O 1
ATOM 697 N N . ALA A 1 92 ? -8.640 -5.785 -2.086 1.00 98.12 92 ALA A N 1
ATOM 698 C CA . ALA A 1 92 ? -9.922 -6.142 -1.480 1.00 98.12 92 ALA A CA 1
ATOM 699 C C . ALA A 1 92 ? -9.790 -7.261 -0.433 1.00 98.12 92 ALA A C 1
ATOM 701 O O . ALA A 1 92 ? -10.429 -7.192 0.615 1.00 98.12 92 ALA A O 1
ATOM 702 N N . ALA A 1 93 ? -8.947 -8.268 -0.683 1.00 98.19 93 ALA A N 1
ATOM 703 C CA . ALA A 1 93 ? -8.673 -9.322 0.290 1.00 98.19 93 ALA A CA 1
ATOM 704 C C . ALA A 1 93 ? -7.993 -8.771 1.555 1.00 98.19 93 ALA A C 1
ATOM 706 O O . ALA A 1 93 ? -8.369 -9.164 2.654 1.00 98.19 93 ALA A O 1
ATOM 707 N N . LEU A 1 94 ? -7.056 -7.825 1.423 1.00 98.19 94 LEU A N 1
ATOM 708 C CA . LEU A 1 94 ? -6.406 -7.169 2.564 1.00 98.19 94 LEU A CA 1
ATOM 709 C C . LEU A 1 94 ? -7.381 -6.300 3.376 1.00 98.19 94 LEU A C 1
ATOM 711 O O . LEU A 1 94 ? -7.364 -6.365 4.604 1.00 98.19 94 LEU A O 1
ATOM 715 N N . LEU A 1 95 ? -8.280 -5.553 2.720 1.00 98.44 95 LEU A N 1
ATOM 716 C CA . LEU A 1 95 ? -9.364 -4.838 3.411 1.00 98.44 95 LEU A CA 1
ATOM 717 C C . LEU A 1 95 ? -10.284 -5.810 4.170 1.00 98.44 95 LEU A C 1
ATOM 719 O O . LEU A 1 95 ? -10.645 -5.561 5.318 1.00 98.44 95 LEU A O 1
ATOM 723 N N . ALA A 1 96 ? -10.622 -6.953 3.563 1.00 98.00 96 ALA A N 1
ATOM 724 C CA . ALA A 1 96 ? -11.449 -7.987 4.191 1.00 98.00 96 ALA A CA 1
ATOM 725 C C . ALA A 1 96 ? -10.779 -8.652 5.410 1.00 98.00 96 ALA A C 1
ATOM 727 O O . ALA A 1 96 ? -11.466 -9.262 6.227 1.00 98.00 96 ALA A O 1
ATOM 728 N N . MET A 1 97 ? -9.458 -8.512 5.566 1.00 97.44 97 MET A N 1
ATOM 729 C CA . MET A 1 97 ? -8.731 -8.926 6.771 1.00 97.44 97 MET A CA 1
ATOM 730 C C . MET A 1 97 ? -8.812 -7.898 7.915 1.00 97.44 97 MET A C 1
ATOM 732 O O . MET A 1 97 ? -8.241 -8.136 8.975 1.00 97.44 97 MET A O 1
ATOM 736 N N . GLY A 1 98 ? -9.526 -6.782 7.732 1.00 96.62 98 GLY A N 1
ATOM 737 C CA . GLY A 1 98 ? -9.872 -5.835 8.796 1.00 96.62 98 GLY A CA 1
ATOM 738 C C . GLY A 1 98 ? -9.065 -4.537 8.817 1.00 96.62 98 GLY A C 1
ATOM 739 O O . GLY A 1 98 ? -9.311 -3.712 9.694 1.00 96.62 98 GLY A O 1
ATOM 740 N N . VAL A 1 99 ? -8.142 -4.323 7.873 1.00 97.00 99 VAL A N 1
ATOM 741 C CA . VAL A 1 99 ? -7.409 -3.051 7.771 1.00 97.00 99 VAL A CA 1
ATOM 742 C C . VAL A 1 99 ? -8.276 -2.008 7.044 1.00 97.00 99 VAL A C 1
ATOM 744 O O . VAL A 1 99 ? -8.719 -2.280 5.929 1.00 97.00 99 VAL A O 1
ATOM 747 N N . PRO A 1 100 ? -8.496 -0.805 7.605 1.00 97.56 100 PRO A N 1
ATOM 748 C CA . PRO A 1 100 ? -9.281 0.257 6.967 1.00 97.56 100 PRO A CA 1
ATOM 749 C C . PRO A 1 100 ? -8.661 0.834 5.691 1.00 97.56 100 PRO A C 1
ATOM 751 O O . PRO A 1 100 ? -9.387 1.229 4.778 1.00 97.56 100 PRO A O 1
ATOM 754 N N . MET A 1 101 ? -7.330 0.913 5.634 1.00 98.06 101 MET A N 1
ATOM 755 C CA . MET A 1 101 ? -6.586 1.449 4.496 1.00 98.06 101 MET A CA 1
ATOM 756 C C . MET A 1 101 ? -5.444 0.523 4.095 1.00 98.06 101 MET A C 1
ATOM 758 O O . MET A 1 101 ? -4.665 0.075 4.937 1.00 98.06 101 MET A O 1
ATOM 762 N N . VAL A 1 102 ? -5.287 0.301 2.795 1.00 98.62 102 VAL A N 1
ATOM 763 C CA . VAL A 1 102 ? -4.209 -0.520 2.239 1.00 98.62 102 VAL A CA 1
ATOM 764 C C . VAL A 1 102 ? -3.486 0.254 1.149 1.00 98.62 102 VAL A C 1
ATOM 766 O O . VAL A 1 102 ? -4.115 0.854 0.278 1.00 98.62 102 VAL A O 1
ATOM 769 N N . VAL A 1 103 ? -2.158 0.202 1.170 1.00 98.31 103 VAL A N 1
ATOM 770 C CA . VAL A 1 103 ? -1.294 0.723 0.111 1.00 98.31 103 VAL A CA 1
ATOM 771 C C . VAL A 1 103 ? -0.422 -0.401 -0.416 1.00 98.31 103 VAL A C 1
ATOM 773 O O . VAL A 1 103 ? 0.294 -1.040 0.350 1.00 98.31 103 VAL A O 1
ATOM 776 N N . ILE A 1 104 ? -0.471 -0.611 -1.730 1.00 98.06 104 ILE A N 1
ATOM 777 C CA . ILE A 1 104 ? 0.342 -1.591 -2.447 1.00 98.06 104 ILE A CA 1
ATOM 778 C C . ILE A 1 104 ? 1.293 -0.842 -3.378 1.00 98.06 104 ILE A C 1
ATOM 780 O O . ILE A 1 104 ? 0.864 -0.295 -4.396 1.00 98.06 104 ILE A O 1
ATOM 784 N N . THR A 1 105 ? 2.580 -0.802 -3.040 1.00 97.25 105 THR A N 1
ATOM 785 C CA . THR A 1 105 ? 3.613 -0.185 -3.886 1.00 97.25 105 THR A CA 1
ATOM 786 C C . THR A 1 105 ? 4.102 -1.151 -4.967 1.00 97.25 105 THR A C 1
ATOM 788 O O . THR A 1 105 ? 4.251 -2.347 -4.718 1.00 97.25 105 THR A O 1
ATOM 791 N N . LEU A 1 106 ? 4.389 -0.619 -6.156 1.00 96.12 106 LEU A N 1
ATOM 792 C CA . LEU A 1 106 ? 4.778 -1.351 -7.372 1.00 96.12 106 LEU A CA 1
ATOM 793 C C . LEU A 1 106 ? 6.120 -0.827 -7.925 1.00 96.12 106 LEU A C 1
ATOM 795 O O . LEU A 1 106 ? 6.317 -0.737 -9.140 1.00 96.12 106 LEU A O 1
ATOM 799 N N . GLY A 1 107 ? 6.991 -0.363 -7.023 1.00 92.62 107 GLY A N 1
ATOM 800 C CA . GLY A 1 107 ? 8.271 0.250 -7.364 1.00 92.62 107 GLY A CA 1
ATOM 801 C C . GLY A 1 107 ? 8.106 1.420 -8.350 1.00 92.62 107 GLY A C 1
ATOM 802 O O . GLY A 1 107 ? 7.263 2.298 -8.125 1.00 92.62 107 GLY A O 1
ATOM 803 N N . PRO A 1 108 ? 8.864 1.452 -9.463 1.00 91.75 108 PRO A N 1
ATOM 804 C CA . PRO A 1 108 ? 8.767 2.515 -10.463 1.00 91.75 108 PRO A CA 1
ATOM 805 C C . PRO A 1 108 ? 7.422 2.532 -11.206 1.00 91.75 108 PRO A C 1
ATOM 807 O O . PRO A 1 108 ? 7.115 3.514 -11.881 1.00 91.75 108 PRO A O 1
ATOM 810 N N . ASN A 1 109 ? 6.595 1.488 -11.090 1.00 94.81 109 ASN A N 1
ATOM 811 C CA . ASN A 1 109 ? 5.282 1.450 -11.730 1.00 94.81 109 ASN A CA 1
ATOM 812 C C . ASN A 1 109 ? 4.213 2.234 -10.959 1.00 94.81 109 ASN A C 1
ATOM 814 O O . ASN A 1 109 ? 3.140 2.461 -11.505 1.00 94.81 109 ASN A O 1
ATOM 818 N N . GLY A 1 110 ? 4.480 2.676 -9.726 1.00 96.19 110 GLY A N 1
ATOM 819 C CA . GLY A 1 110 ? 3.541 3.469 -8.934 1.00 96.19 110 GLY A CA 1
ATOM 820 C C . GLY A 1 110 ? 3.013 2.743 -7.702 1.00 96.19 110 GLY A C 1
ATOM 821 O O . GLY A 1 110 ? 3.719 1.952 -7.079 1.00 96.19 110 GLY A O 1
ATOM 822 N N . ALA A 1 111 ? 1.786 3.061 -7.297 1.00 97.44 111 ALA A N 1
ATOM 823 C CA . ALA A 1 111 ? 1.133 2.435 -6.151 1.00 97.44 111 ALA A CA 1
ATOM 824 C C . ALA A 1 111 ? -0.389 2.418 -6.316 1.00 97.44 111 ALA A C 1
ATOM 826 O O . ALA A 1 111 ? -0.970 3.346 -6.884 1.00 97.44 111 ALA A O 1
ATOM 827 N N . CYS A 1 112 ? -1.021 1.384 -5.767 1.00 97.88 112 CYS A N 1
ATOM 828 C CA . CYS A 1 112 ? -2.468 1.289 -5.625 1.00 97.88 112 CYS A CA 1
ATOM 829 C C . CYS A 1 112 ? -2.865 1.519 -4.166 1.00 97.88 112 CYS A C 1
ATOM 831 O O . CYS A 1 112 ? -2.234 0.974 -3.260 1.00 97.88 112 CYS A O 1
ATOM 833 N N . LEU A 1 113 ? -3.913 2.307 -3.937 1.00 98.12 113 LEU A N 1
ATOM 834 C CA . LEU A 1 113 ? -4.441 2.592 -2.607 1.00 98.12 113 LEU A CA 1
ATOM 835 C C . LEU A 1 113 ? -5.909 2.186 -2.538 1.00 98.12 113 LEU A C 1
ATOM 837 O O . LEU A 1 113 ? -6.663 2.408 -3.488 1.00 98.12 113 LEU A O 1
ATOM 841 N N . PHE A 1 114 ? -6.294 1.610 -1.404 1.00 98.44 114 PHE A N 1
ATOM 842 C CA . PHE A 1 114 ? -7.624 1.077 -1.146 1.00 98.44 114 PHE A CA 1
ATOM 843 C C . PHE A 1 114 ? -8.115 1.547 0.215 1.00 98.44 114 PHE A C 1
ATOM 845 O O . PHE A 1 114 ? -7.356 1.527 1.187 1.00 98.44 114 PHE A O 1
ATOM 852 N N . THR A 1 115 ? -9.387 1.908 0.295 1.00 98.38 115 THR A N 1
ATOM 853 C CA . THR A 1 115 ? -10.048 2.263 1.551 1.00 98.38 115 THR A CA 1
ATOM 854 C C . THR A 1 115 ? -11.313 1.437 1.747 1.00 98.38 115 THR A C 1
ATOM 856 O O . THR A 1 115 ? -11.982 1.042 0.790 1.00 98.38 115 THR A O 1
ATOM 859 N N . GLY A 1 116 ? -11.606 1.128 3.009 1.00 98.00 116 GLY A N 1
ATOM 860 C CA . GLY A 1 116 ? -12.831 0.454 3.418 1.00 98.00 116 GLY A CA 1
ATOM 861 C C . GLY A 1 116 ? -14.059 1.362 3.355 1.00 98.00 116 GLY A C 1
ATOM 862 O O . GLY A 1 116 ? -13.998 2.513 2.921 1.00 98.00 116 GLY A O 1
ATOM 863 N N . SER A 1 117 ? -15.184 0.834 3.827 1.00 97.44 117 SER A N 1
ATOM 864 C CA . SER A 1 117 ? -16.443 1.571 3.868 1.00 97.44 117 SER A CA 1
ATOM 865 C C . SER A 1 117 ? -16.423 2.696 4.906 1.00 97.44 117 SER A C 1
ATOM 867 O O . SER A 1 117 ? -15.636 2.692 5.859 1.00 97.44 117 SER A O 1
ATOM 869 N N . THR A 1 118 ? -17.375 3.620 4.782 1.00 97.44 118 THR A N 1
ATOM 870 C CA . THR A 1 118 ? -17.594 4.713 5.742 1.00 97.44 118 THR A CA 1
ATOM 871 C C . THR A 1 118 ? -17.674 4.227 7.194 1.00 97.44 118 THR A C 1
ATOM 873 O O . THR A 1 118 ? -17.176 4.899 8.094 1.00 97.44 118 THR A O 1
ATOM 876 N N . ASP A 1 119 ? -18.281 3.062 7.444 1.00 95.62 119 ASP A N 1
ATOM 877 C CA . ASP A 1 119 ? -18.448 2.522 8.799 1.00 95.62 119 ASP A CA 1
ATOM 878 C C . ASP A 1 119 ? -17.108 2.128 9.431 1.00 95.62 119 ASP A C 1
ATOM 880 O O . ASP A 1 119 ? -16.857 2.443 10.594 1.00 95.62 119 ASP A O 1
ATOM 884 N N . VAL A 1 120 ? -16.222 1.497 8.655 1.00 95.38 120 VAL A N 1
ATOM 885 C CA . VAL A 1 120 ? -14.872 1.131 9.108 1.00 95.38 120 VAL A CA 1
ATOM 886 C C . VAL A 1 120 ? -14.023 2.390 9.322 1.00 95.38 120 VAL A C 1
ATOM 888 O O . VAL A 1 120 ? -13.297 2.500 10.314 1.00 95.38 120 VAL A O 1
ATOM 891 N N . LEU A 1 121 ? -14.149 3.380 8.433 1.00 96.62 121 LEU A N 1
ATOM 892 C CA . LEU A 1 121 ? -13.380 4.625 8.506 1.00 96.62 121 LEU A CA 1
ATOM 893 C C . LEU A 1 121 ? -13.823 5.551 9.648 1.00 96.62 121 LEU A C 1
ATOM 895 O O . LEU A 1 121 ? -12.979 6.245 10.207 1.00 96.62 121 LEU A O 1
ATOM 899 N N . ARG A 1 122 ? -15.092 5.509 10.084 1.00 95.44 122 ARG A N 1
ATOM 900 C CA . ARG A 1 122 ? -15.548 6.228 11.296 1.00 95.44 122 ARG A CA 1
ATOM 901 C C . ARG A 1 122 ? -14.766 5.840 12.552 1.00 95.44 122 ARG A C 1
ATOM 903 O O . ARG A 1 122 ? -14.604 6.664 13.444 1.00 95.44 122 ARG A O 1
ATOM 910 N N . ALA A 1 123 ? -14.284 4.600 12.624 1.00 92.44 123 ALA A N 1
ATOM 911 C CA . ALA A 1 123 ? -13.485 4.094 13.739 1.00 92.44 123 ALA A CA 1
ATOM 912 C C . ALA A 1 123 ? -11.966 4.273 13.534 1.00 92.44 123 ALA A C 1
ATOM 914 O O . ALA A 1 123 ? -11.174 3.708 14.292 1.00 92.44 123 ALA A O 1
ATOM 915 N N . THR A 1 124 ? -11.553 5.014 12.499 1.00 94.44 124 THR A N 1
ATOM 916 C CA . THR A 1 124 ? -10.150 5.213 12.125 1.00 94.44 124 THR A CA 1
ATOM 917 C C . THR A 1 124 ? -9.709 6.638 12.482 1.00 94.44 124 THR A C 1
ATOM 919 O O . THR A 1 124 ? -10.243 7.597 11.915 1.00 94.44 124 THR A O 1
ATOM 922 N N . PRO A 1 125 ? -8.735 6.820 13.399 1.00 94.06 125 PRO A N 1
ATOM 923 C CA . PRO A 1 125 ? -8.176 8.135 13.710 1.00 94.06 125 PRO A CA 1
ATOM 924 C C . PRO A 1 125 ? -7.701 8.862 12.446 1.00 94.06 125 PRO A C 1
ATOM 926 O O . PRO A 1 125 ? -7.367 8.223 11.451 1.00 94.06 125 PRO A O 1
ATOM 929 N N . LEU A 1 126 ? -7.657 10.196 12.479 1.00 92.81 126 LEU A N 1
ATOM 930 C CA . LEU A 1 126 ? -7.323 11.075 11.341 1.00 92.81 126 LEU A CA 1
ATOM 931 C C . LEU A 1 126 ? -8.348 11.098 10.189 1.00 92.81 126 LEU A C 1
ATOM 933 O O . LEU A 1 126 ? -8.319 12.035 9.400 1.00 92.81 126 LEU A O 1
ATOM 937 N N . LEU A 1 127 ? -9.257 10.120 10.098 1.00 92.81 127 LEU A N 1
ATOM 938 C CA . LEU A 1 127 ? -10.294 10.044 9.054 1.00 92.81 127 LEU A CA 1
ATOM 939 C C . LEU A 1 127 ? -11.724 10.146 9.599 1.00 92.81 127 LEU A C 1
ATOM 941 O O . LEU A 1 127 ? -12.666 10.325 8.828 1.00 92.81 127 LEU A O 1
ATOM 945 N N . ALA A 1 128 ? -11.887 10.032 10.919 1.00 89.62 128 ALA A N 1
ATOM 946 C CA . ALA A 1 128 ? -13.181 9.950 11.592 1.00 89.62 128 ALA A CA 1
ATOM 947 C C . ALA A 1 128 ? -14.094 11.173 11.374 1.00 89.62 128 ALA A C 1
ATOM 949 O O . ALA A 1 128 ? -15.314 11.020 11.431 1.00 89.62 128 ALA A O 1
ATOM 950 N N . ASP A 1 129 ? -13.527 12.351 11.092 1.00 91.81 129 ASP A N 1
ATOM 951 C CA . ASP A 1 129 ? -14.290 13.594 10.902 1.00 91.81 129 ASP A CA 1
ATOM 952 C C . ASP A 1 129 ? -14.998 13.662 9.540 1.00 91.81 129 ASP A C 1
ATOM 954 O O . ASP A 1 129 ? -16.056 14.279 9.421 1.00 91.81 129 ASP A O 1
ATOM 958 N N . ALA A 1 130 ? -14.441 13.015 8.510 1.00 91.88 130 ALA A N 1
ATOM 959 C CA . ALA A 1 130 ? -14.961 13.067 7.142 1.00 91.88 130 ALA A CA 1
ATOM 960 C C . ALA A 1 130 ? -14.890 11.709 6.410 1.00 91.88 130 ALA A C 1
ATOM 962 O O . ALA A 1 130 ? -14.465 11.648 5.262 1.00 91.88 130 ALA A O 1
ATOM 963 N N . PRO A 1 131 ? -15.323 10.589 7.016 1.00 94.31 131 PRO A N 1
ATOM 964 C CA . PRO A 1 131 ? -15.073 9.237 6.503 1.00 94.31 131 PRO A CA 1
ATOM 965 C C . PRO A 1 131 ? -15.690 8.981 5.122 1.00 94.31 131 PRO A C 1
ATOM 967 O O . PRO A 1 131 ? -15.166 8.171 4.364 1.00 94.31 131 PRO A O 1
ATOM 970 N N . ALA A 1 132 ? -16.776 9.679 4.777 1.00 94.56 132 ALA A N 1
ATOM 971 C CA . ALA A 1 132 ? -17.426 9.569 3.472 1.00 94.56 132 ALA A CA 1
ATOM 972 C C . ALA A 1 132 ? -16.537 10.075 2.322 1.00 94.56 132 ALA A C 1
ATOM 974 O O . ALA A 1 132 ? -16.600 9.522 1.228 1.00 94.56 132 ALA A O 1
ATOM 975 N N . ASP A 1 133 ? -15.667 11.056 2.579 1.00 93.81 133 ASP A N 1
ATOM 976 C CA . ASP A 1 133 ? -14.745 11.600 1.572 1.00 93.81 133 ASP A CA 1
ATOM 977 C C . ASP A 1 133 ? -13.621 10.614 1.231 1.00 93.81 133 ASP A C 1
ATOM 979 O O . ASP A 1 133 ? -12.946 10.759 0.213 1.00 93.81 133 ASP A O 1
ATOM 983 N N . TRP A 1 134 ? -13.424 9.600 2.075 1.00 95.12 134 TRP A N 1
ATOM 984 C CA . TRP A 1 134 ? -12.366 8.600 1.964 1.00 95.12 134 TRP A CA 1
ATOM 985 C C . TRP A 1 134 ? -12.888 7.214 1.603 1.00 95.12 134 TRP A C 1
ATOM 987 O O . TRP A 1 134 ? -12.093 6.384 1.173 1.00 95.12 134 TRP A O 1
ATOM 997 N N . ALA A 1 135 ? -14.176 6.941 1.803 1.00 96.88 135 ALA A N 1
ATOM 998 C CA . ALA A 1 135 ? -14.747 5.603 1.726 1.00 96.88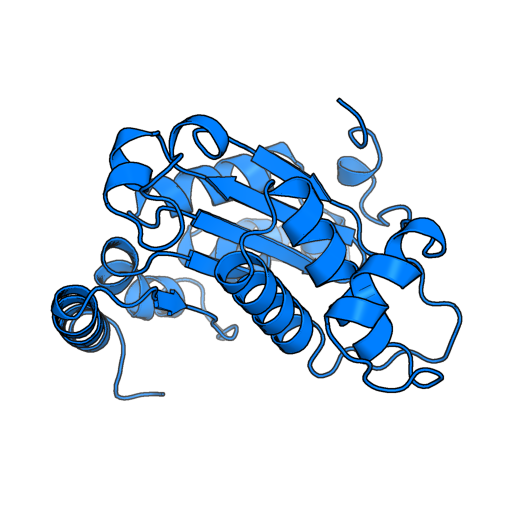 135 ALA A CA 1
ATOM 999 C C . ALA A 1 135 ? -14.731 5.001 0.319 1.00 96.88 135 ALA A C 1
ATOM 1001 O O . ALA A 1 135 ? -14.886 5.700 -0.681 1.00 96.88 135 ALA A O 1
ATOM 1002 N N . ASP A 1 136 ? -14.576 3.676 0.275 1.00 97.56 136 ASP A N 1
ATOM 1003 C CA . ASP A 1 136 ? -14.773 2.837 -0.912 1.00 97.56 136 ASP A CA 1
ATOM 1004 C C . ASP A 1 136 ? -13.924 3.246 -2.134 1.00 97.56 136 ASP A C 1
ATOM 1006 O O . ASP A 1 136 ? -14.271 2.968 -3.286 1.00 97.56 136 ASP A O 1
ATOM 1010 N N . GLN A 1 137 ? -12.770 3.876 -1.896 1.00 96.75 137 GLN A N 1
ATOM 1011 C CA . GLN A 1 137 ? -11.863 4.310 -2.950 1.00 96.75 137 GLN A CA 1
ATOM 1012 C C . GLN A 1 137 ? -10.884 3.212 -3.339 1.00 96.75 137 GLN A C 1
ATOM 1014 O O . GLN A 1 137 ? -10.384 2.438 -2.518 1.00 96.75 137 GLN A O 1
ATOM 1019 N N . ARG A 1 138 ? -10.576 3.186 -4.636 1.00 96.44 138 ARG A N 1
ATOM 1020 C CA . ARG A 1 138 ? -9.534 2.354 -5.236 1.00 96.44 138 ARG A CA 1
ATOM 1021 C C . ARG A 1 138 ? -8.850 3.188 -6.297 1.00 96.44 138 ARG A C 1
ATOM 1023 O O . ARG A 1 138 ? -9.441 3.453 -7.340 1.00 96.44 138 ARG A O 1
ATOM 1030 N N . ILE A 1 139 ? -7.634 3.630 -6.019 1.00 95.94 139 ILE A N 1
ATOM 1031 C CA . ILE A 1 139 ? -6.903 4.510 -6.930 1.00 95.94 139 ILE A CA 1
ATOM 1032 C C . ILE A 1 139 ? -5.558 3.906 -7.289 1.00 95.94 139 ILE A C 1
ATOM 1034 O O . ILE A 1 139 ? -4.945 3.201 -6.490 1.00 95.94 139 ILE A O 1
ATOM 1038 N N . PHE A 1 140 ? -5.094 4.225 -8.488 1.00 96.44 140 PHE A N 1
ATOM 1039 C CA . PHE A 1 140 ? -3.727 3.992 -8.918 1.00 96.44 140 PHE A CA 1
ATOM 1040 C C . PHE A 1 140 ? -3.064 5.343 -9.170 1.00 96.44 140 PHE A C 1
ATOM 1042 O O . PHE A 1 140 ? -3.647 6.214 -9.816 1.00 96.44 140 PHE A O 1
ATOM 1049 N N . VAL A 1 141 ? -1.848 5.518 -8.655 1.00 96.00 141 VAL A N 1
ATOM 1050 C CA . VAL A 1 141 ? -1.034 6.710 -8.903 1.00 96.00 141 VAL A CA 1
ATOM 1051 C C . VAL A 1 141 ? 0.341 6.263 -9.398 1.00 96.00 141 VAL A C 1
ATOM 1053 O O . VAL A 1 141 ? 1.014 5.513 -8.680 1.00 96.00 141 VAL A O 1
ATOM 1056 N N . PRO A 1 142 ? 0.772 6.695 -10.599 1.00 95.69 142 PRO A N 1
ATOM 1057 C CA . PRO A 1 142 ? 2.100 6.376 -11.105 1.00 95.69 142 PRO A CA 1
ATOM 1058 C C . PRO A 1 142 ? 3.183 7.048 -10.254 1.00 95.69 142 PRO A C 1
ATOM 1060 O O . PRO A 1 142 ? 2.966 8.114 -9.671 1.00 95.69 142 PRO A O 1
ATOM 1063 N N . ALA A 1 143 ? 4.369 6.441 -10.222 1.00 95.31 143 ALA A N 1
ATOM 1064 C CA . ALA A 1 143 ? 5.552 7.082 -9.657 1.00 95.31 143 ALA A CA 1
ATOM 1065 C C . ALA A 1 143 ? 5.971 8.289 -10.516 1.00 95.31 143 ALA A C 1
ATOM 1067 O O . ALA A 1 143 ? 5.448 8.509 -11.611 1.00 95.31 143 ALA A O 1
ATOM 1068 N N . TYR A 1 144 ? 6.940 9.072 -10.047 1.00 94.50 144 TYR A N 1
ATOM 1069 C CA . TYR A 1 144 ? 7.509 10.168 -10.832 1.00 94.50 144 TYR A CA 1
ATOM 1070 C C . TYR A 1 144 ? 8.786 9.749 -11.560 1.00 94.50 144 TYR A C 1
ATOM 1072 O O . TYR A 1 144 ? 9.535 8.886 -11.104 1.00 94.50 144 TYR A O 1
ATOM 1080 N N . GLN A 1 145 ? 9.024 10.371 -12.713 1.00 91.75 145 GLN A N 1
ATOM 1081 C CA . GLN A 1 145 ? 10.241 10.203 -13.492 1.00 91.75 145 GLN A CA 1
ATOM 1082 C C . GLN A 1 145 ? 11.443 10.721 -12.695 1.00 91.75 145 GLN A C 1
ATOM 1084 O O . GLN A 1 145 ? 11.415 11.834 -12.166 1.00 91.75 145 GLN A O 1
ATOM 1089 N N . VAL A 1 146 ? 12.505 9.918 -12.661 1.00 88.56 146 VAL A N 1
ATOM 1090 C CA . VAL A 1 146 ? 13.805 10.275 -12.089 1.00 88.56 146 VAL A CA 1
ATOM 1091 C C . VAL A 1 146 ? 14.815 10.264 -13.226 1.00 88.56 146 VAL A C 1
ATOM 1093 O O . VAL A 1 146 ? 14.935 9.266 -13.934 1.00 88.56 146 VAL A O 1
ATOM 1096 N N . ASP A 1 147 ? 15.483 11.397 -13.432 1.00 80.25 147 ASP A N 1
ATOM 1097 C CA . ASP A 1 147 ? 16.397 11.608 -14.562 1.00 80.25 147 ASP A CA 1
ATOM 1098 C C . ASP A 1 147 ? 17.874 11.366 -14.173 1.00 80.25 147 ASP A C 1
ATOM 1100 O O . ASP A 1 147 ? 18.720 11.176 -15.046 1.00 80.25 147 ASP A O 1
ATOM 1104 N N . GLY A 1 148 ? 18.189 11.371 -12.871 1.00 79.62 148 GLY A N 1
ATOM 1105 C CA . GLY A 1 148 ? 19.536 11.169 -12.330 1.00 79.62 148 GLY A CA 1
ATOM 1106 C C . GLY A 1 148 ? 19.879 9.709 -11.994 1.00 79.62 148 GLY A C 1
ATOM 1107 O O . GLY A 1 148 ? 19.056 8.809 -12.175 1.00 79.62 148 GLY A O 1
ATOM 1108 N N . PRO A 1 149 ? 21.098 9.449 -11.479 1.00 80.50 149 PRO A N 1
ATOM 1109 C CA . PRO A 1 149 ? 21.471 8.148 -10.932 1.00 80.50 149 PRO A CA 1
ATOM 1110 C C . PRO A 1 149 ? 20.529 7.746 -9.792 1.00 80.50 149 PRO A C 1
ATOM 1112 O O . PRO A 1 149 ? 20.265 8.541 -8.889 1.00 80.50 149 PRO A O 1
ATOM 1115 N N . VAL A 1 150 ? 20.047 6.505 -9.832 1.00 87.00 150 VAL A N 1
ATOM 1116 C CA . VAL A 1 150 ? 19.010 6.011 -8.919 1.00 87.00 150 VAL A CA 1
ATOM 1117 C C . VAL A 1 150 ? 19.616 5.126 -7.833 1.00 87.00 150 VAL A C 1
ATOM 1119 O O . VAL A 1 150 ? 20.354 4.188 -8.133 1.00 87.00 150 VAL A O 1
ATOM 1122 N N . ASN A 1 151 ? 19.236 5.371 -6.579 1.00 86.88 151 ASN A N 1
ATOM 1123 C CA . ASN A 1 151 ? 19.387 4.425 -5.477 1.00 86.88 151 ASN A CA 1
ATOM 1124 C C . ASN A 1 151 ? 18.022 4.176 -4.826 1.00 86.88 151 ASN A C 1
ATOM 1126 O O . ASN A 1 151 ? 17.494 5.041 -4.141 1.00 86.88 151 ASN A O 1
ATOM 1130 N N . ALA A 1 152 ? 17.461 2.980 -5.002 1.00 86.19 152 ALA A N 1
ATOM 1131 C CA . ALA A 1 152 ? 16.140 2.645 -4.469 1.00 86.19 152 ALA A CA 1
ATOM 1132 C C . ALA A 1 152 ? 16.102 2.462 -2.934 1.00 86.19 152 ALA A C 1
ATOM 1134 O O . ALA A 1 152 ? 15.025 2.265 -2.365 1.00 86.19 152 ALA A O 1
ATOM 1135 N N . ALA A 1 153 ? 17.250 2.511 -2.249 1.00 87.44 153 ALA A N 1
ATOM 1136 C CA . ALA A 1 153 ? 17.317 2.338 -0.803 1.00 87.44 153 ALA A CA 1
ATOM 1137 C C . ALA A 1 153 ? 16.470 3.390 -0.064 1.00 87.44 153 ALA A C 1
ATOM 1139 O O . ALA A 1 153 ? 16.638 4.598 -0.242 1.00 87.44 153 ALA A O 1
ATOM 1140 N N . GLY A 1 154 ? 15.559 2.915 0.788 1.00 87.56 154 GLY A N 1
ATOM 1141 C CA . GLY A 1 154 ? 14.670 3.767 1.581 1.00 87.56 154 GLY A CA 1
ATOM 1142 C C . GLY A 1 154 ? 13.523 4.413 0.795 1.00 87.56 154 GLY A C 1
ATOM 1143 O O . GLY A 1 154 ? 12.789 5.212 1.368 1.00 87.56 154 GLY A O 1
ATOM 1144 N N . ALA A 1 155 ? 13.316 4.076 -0.486 1.00 91.44 155 ALA A N 1
ATOM 1145 C CA . ALA A 1 155 ? 12.201 4.615 -1.274 1.00 91.44 155 ALA A CA 1
ATOM 1146 C C . ALA A 1 155 ? 10.838 4.311 -0.629 1.00 91.44 155 ALA A C 1
ATOM 1148 O O . ALA A 1 155 ? 9.978 5.185 -0.527 1.00 91.44 155 ALA A O 1
ATOM 1149 N N . GLY A 1 156 ? 10.666 3.069 -0.163 1.00 92.12 156 GLY A N 1
ATOM 1150 C CA . GLY A 1 156 ? 9.462 2.625 0.536 1.00 92.12 156 GLY A CA 1
ATOM 1151 C C . GLY A 1 156 ? 9.257 3.345 1.868 1.00 92.12 156 GLY A C 1
ATOM 1152 O O . GLY A 1 156 ? 8.142 3.769 2.150 1.00 92.12 156 GLY A O 1
ATOM 1153 N N . ASP A 1 157 ? 10.324 3.546 2.644 1.00 92.44 157 ASP A N 1
ATOM 1154 C CA . ASP A 1 157 ? 10.261 4.261 3.924 1.00 92.44 157 ASP A CA 1
ATOM 1155 C C . ASP A 1 157 ? 9.908 5.739 3.720 1.00 92.44 157 ASP A C 1
ATOM 1157 O O . ASP A 1 157 ? 9.047 6.276 4.413 1.00 92.44 157 ASP A O 1
ATOM 1161 N N . ALA A 1 158 ? 10.522 6.391 2.727 1.00 93.19 158 ALA A N 1
ATOM 1162 C CA . ALA A 1 158 ? 10.223 7.772 2.358 1.00 93.19 158 ALA A CA 1
ATOM 1163 C C . ALA A 1 158 ? 8.774 7.932 1.875 1.00 93.19 158 ALA A C 1
ATOM 1165 O O . ALA A 1 158 ? 8.099 8.892 2.256 1.00 93.19 158 ALA A O 1
ATOM 1166 N N . PHE A 1 159 ? 8.275 6.969 1.091 1.00 95.69 159 PHE A N 1
ATOM 1167 C CA . PHE A 1 159 ? 6.870 6.905 0.696 1.00 95.69 159 PHE A CA 1
ATOM 1168 C C . PHE A 1 159 ? 5.959 6.825 1.930 1.00 95.69 159 PHE A C 1
ATOM 1170 O O . PHE A 1 159 ? 5.066 7.658 2.091 1.00 95.69 159 PHE A O 1
ATOM 1177 N N . THR A 1 160 ? 6.191 5.847 2.816 1.00 95.75 160 THR A N 1
ATOM 1178 C CA . THR A 1 160 ? 5.378 5.628 4.023 1.00 95.75 160 THR A CA 1
ATOM 1179 C C . THR A 1 160 ? 5.406 6.857 4.934 1.00 95.75 160 THR A C 1
ATOM 1181 O O . THR A 1 160 ? 4.357 7.327 5.375 1.00 95.75 160 THR A O 1
ATOM 1184 N N . ALA A 1 161 ? 6.588 7.432 5.169 1.00 94.62 161 ALA A N 1
ATOM 1185 C CA . ALA A 1 161 ? 6.759 8.613 6.007 1.00 94.62 161 ALA A CA 1
ATOM 1186 C C . ALA A 1 161 ? 5.985 9.821 5.465 1.00 94.62 161 ALA A C 1
ATOM 1188 O O . ALA A 1 161 ? 5.293 10.497 6.225 1.00 94.62 161 ALA A O 1
ATOM 1189 N N . ALA A 1 162 ? 6.050 10.078 4.157 1.00 95.38 162 ALA A N 1
ATOM 1190 C CA . ALA A 1 162 ? 5.315 11.172 3.531 1.00 95.38 162 ALA A CA 1
ATOM 1191 C C . ALA A 1 162 ? 3.800 10.949 3.529 1.00 95.38 162 ALA A C 1
ATOM 1193 O O . ALA A 1 162 ? 3.045 11.890 3.771 1.00 95.38 162 ALA A O 1
ATOM 1194 N N . LEU A 1 163 ? 3.348 9.712 3.311 1.00 96.19 163 LEU A N 1
ATOM 1195 C CA . LEU A 1 163 ? 1.933 9.365 3.388 1.00 96.19 163 LEU A CA 1
ATOM 1196 C C . LEU A 1 163 ? 1.369 9.659 4.790 1.00 96.19 163 LEU A C 1
ATOM 1198 O O . LEU A 1 163 ? 0.353 10.341 4.921 1.00 96.19 163 LEU A O 1
ATOM 1202 N N . LEU A 1 164 ? 2.063 9.209 5.840 1.00 96.12 164 LEU A N 1
ATOM 1203 C CA . LEU A 1 164 ? 1.677 9.451 7.234 1.00 96.12 164 LEU A CA 1
ATOM 1204 C C . LEU A 1 164 ? 1.771 10.933 7.609 1.00 96.12 164 LEU A C 1
ATOM 12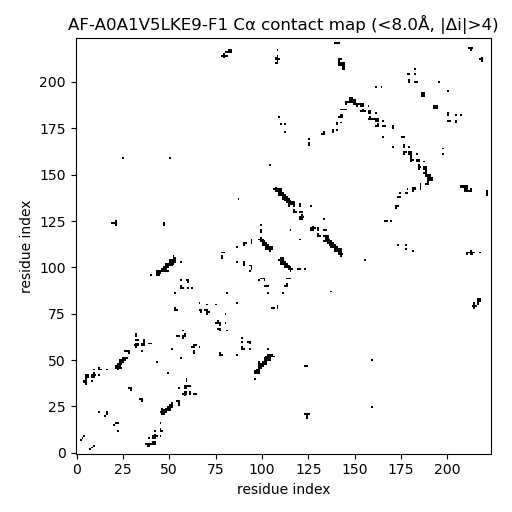06 O O . LEU A 1 164 ? 0.860 11.477 8.230 1.00 96.12 164 LEU A O 1
ATOM 1210 N N . ALA A 1 165 ? 2.840 11.614 7.190 1.00 95.62 165 ALA A N 1
ATOM 1211 C CA . ALA A 1 165 ? 3.006 13.046 7.414 1.00 95.62 165 ALA A CA 1
ATOM 1212 C C . ALA A 1 165 ? 1.892 13.869 6.749 1.00 95.62 165 ALA A C 1
ATOM 1214 O O . ALA A 1 165 ? 1.463 14.873 7.322 1.00 95.62 165 ALA A O 1
ATOM 1215 N N . GLY A 1 166 ? 1.423 13.444 5.572 1.00 95.31 166 GLY A N 1
ATOM 1216 C CA . GLY A 1 166 ? 0.303 14.050 4.863 1.00 95.31 166 GLY A CA 1
ATOM 1217 C C . GLY A 1 166 ? -1.039 13.819 5.551 1.00 95.31 166 GLY A C 1
ATOM 1218 O O . GLY A 1 166 ? -1.819 14.764 5.663 1.00 95.31 166 GLY A O 1
ATOM 1219 N N . LEU A 1 167 ? -1.283 12.607 6.066 1.00 94.81 167 LEU A N 1
ATOM 1220 C CA . LEU A 1 167 ? -2.473 12.304 6.871 1.00 94.81 167 LEU A CA 1
ATOM 1221 C C . LEU A 1 167 ? -2.524 13.190 8.123 1.00 94.81 167 LEU A C 1
ATOM 1223 O O . LEU A 1 167 ? -3.524 13.859 8.365 1.00 94.81 167 LEU A O 1
ATOM 1227 N N . CYS A 1 168 ? -1.416 13.291 8.864 1.00 94.25 168 CYS A N 1
ATOM 1228 C CA . CYS A 1 168 ? -1.323 14.145 10.054 1.00 94.25 168 CYS A CA 1
ATOM 1229 C C . CYS A 1 168 ? -1.491 15.646 9.757 1.00 94.25 168 CYS A C 1
ATOM 1231 O O . CYS A 1 168 ? -1.838 16.412 10.652 1.00 94.25 168 CYS A O 1
ATOM 1233 N N . ARG A 1 169 ? -1.222 16.080 8.520 1.00 93.50 169 ARG A N 1
ATOM 1234 C CA . ARG A 1 169 ? -1.389 17.470 8.061 1.00 93.50 169 ARG A CA 1
ATOM 1235 C C . ARG A 1 169 ? -2.756 17.742 7.429 1.00 93.50 169 ARG A C 1
ATOM 1237 O O . ARG A 1 169 ? -2.988 18.864 6.990 1.00 93.50 169 ARG A O 1
ATOM 1244 N N . GLY A 1 170 ? -3.640 16.745 7.360 1.00 92.38 170 GLY A N 1
ATOM 1245 C CA . GLY A 1 170 ? -4.981 16.906 6.803 1.00 92.38 170 GLY A CA 1
ATOM 1246 C C . GLY A 1 170 ? -5.001 17.133 5.290 1.00 92.38 170 GLY A C 1
ATOM 1247 O O . GLY A 1 170 ? -5.825 17.905 4.803 1.00 92.38 170 GLY A O 1
ATOM 1248 N N . ILE A 1 171 ? -4.102 16.493 4.525 1.00 92.12 171 ILE A N 1
ATOM 1249 C CA . ILE A 1 171 ? -4.219 16.498 3.057 1.00 92.12 171 ILE A CA 1
ATOM 1250 C C . ILE A 1 171 ? -5.581 15.890 2.671 1.00 92.12 171 ILE A C 1
ATOM 1252 O O . ILE A 1 171 ? -5.875 14.766 3.076 1.00 92.12 171 ILE A O 1
ATOM 1256 N N . PRO A 1 172 ? -6.406 16.590 1.869 1.00 85.62 172 PRO A N 1
ATOM 1257 C CA . PRO A 1 172 ? -7.846 16.333 1.800 1.00 85.62 172 PRO A CA 1
ATOM 1258 C C . PRO A 1 172 ? -8.252 15.159 0.902 1.00 85.62 172 PRO A C 1
ATOM 1260 O O . PRO A 1 172 ? -9.439 14.893 0.757 1.00 85.62 172 PRO A O 1
ATOM 1263 N N . SER A 1 173 ? -7.313 14.485 0.229 1.00 91.62 173 SER A N 1
ATOM 1264 C CA . SER A 1 173 ? -7.659 13.371 -0.662 1.00 91.62 173 SER A CA 1
ATOM 1265 C C . SER A 1 173 ? -6.575 12.304 -0.741 1.00 91.62 173 SER A C 1
ATOM 1267 O O . SER A 1 173 ? -5.374 12.595 -0.718 1.00 91.62 173 SER A O 1
ATOM 1269 N N . LEU A 1 174 ? -7.016 11.061 -0.944 1.00 93.69 174 LEU A N 1
ATOM 1270 C CA . LEU A 1 174 ? -6.151 9.895 -1.116 1.00 93.69 174 LEU A CA 1
ATOM 1271 C C . LEU A 1 174 ? -5.209 10.041 -2.322 1.00 93.69 174 LEU A C 1
ATOM 1273 O O . LEU A 1 174 ? -4.033 9.687 -2.244 1.00 93.69 174 LEU A O 1
ATOM 1277 N N . ALA A 1 175 ? -5.695 10.628 -3.419 1.00 93.88 175 ALA A N 1
ATOM 1278 C CA . ALA A 1 175 ? -4.889 10.878 -4.612 1.00 93.88 175 ALA A CA 1
ATOM 1279 C C . ALA A 1 175 ? -3.767 11.894 -4.356 1.00 93.88 175 ALA A C 1
ATOM 1281 O O . ALA A 1 175 ? -2.633 11.683 -4.787 1.00 93.88 175 ALA A O 1
ATOM 1282 N N . GLN A 1 176 ? -4.044 12.983 -3.632 1.00 94.38 176 GLN A N 1
ATOM 1283 C CA . GLN A 1 176 ? -3.004 13.951 -3.278 1.00 94.38 176 GLN A CA 1
ATOM 1284 C C . GLN A 1 176 ? -1.983 13.357 -2.306 1.00 94.38 176 GLN A C 1
ATOM 1286 O O . GLN A 1 176 ? -0.787 13.560 -2.511 1.00 94.38 176 GLN A O 1
ATOM 1291 N N . LEU A 1 177 ? -2.426 12.576 -1.315 1.00 95.44 177 LEU A N 1
ATOM 1292 C CA . LEU A 1 177 ? -1.529 11.843 -0.418 1.00 95.44 177 LEU A CA 1
ATOM 1293 C C . LEU A 1 177 ? -0.573 10.932 -1.190 1.00 95.44 177 LEU A C 1
ATOM 1295 O O . LEU A 1 177 ? 0.639 11.002 -1.000 1.00 95.44 177 LEU A O 1
ATOM 1299 N N . ALA A 1 178 ? -1.111 10.123 -2.103 1.00 96.00 178 ALA A N 1
ATOM 1300 C CA . ALA A 1 178 ? -0.321 9.218 -2.928 1.00 96.00 178 ALA A CA 1
ATOM 1301 C C . ALA A 1 178 ? 0.678 9.966 -3.824 1.00 96.00 178 ALA A C 1
ATOM 1303 O O . ALA A 1 178 ? 1.821 9.536 -3.963 1.00 96.00 178 ALA A O 1
ATOM 1304 N N . ARG A 1 179 ? 0.284 11.114 -4.394 1.00 96.25 179 ARG A N 1
ATOM 1305 C CA . ARG A 1 179 ? 1.189 11.967 -5.182 1.00 96.25 179 ARG A CA 1
ATOM 1306 C C . ARG A 1 179 ? 2.323 12.536 -4.331 1.00 96.25 179 ARG A C 1
ATOM 1308 O O . ARG A 1 179 ? 3.471 12.469 -4.752 1.00 96.25 179 ARG A O 1
ATOM 1315 N N . VAL A 1 180 ? 2.043 13.054 -3.133 1.00 95.56 180 VAL A N 1
ATOM 1316 C CA . VAL A 1 180 ? 3.096 13.542 -2.221 1.00 95.56 180 VAL A CA 1
ATOM 1317 C C . VAL A 1 180 ? 4.035 12.406 -1.809 1.00 95.56 180 VAL A C 1
ATOM 1319 O O . VAL A 1 180 ? 5.254 12.582 -1.821 1.00 95.56 180 VAL A O 1
ATOM 1322 N N . ALA A 1 181 ? 3.492 11.227 -1.504 1.00 96.19 181 ALA A N 1
ATOM 1323 C CA . ALA A 1 181 ? 4.283 10.058 -1.140 1.00 96.19 181 ALA A CA 1
ATOM 1324 C C . ALA A 1 181 ? 5.215 9.610 -2.281 1.00 96.19 181 ALA A C 1
ATOM 1326 O O . ALA A 1 181 ? 6.416 9.448 -2.065 1.00 96.19 181 ALA A O 1
ATOM 1327 N N . HIS A 1 182 ? 4.705 9.519 -3.515 1.00 95.81 182 HIS A N 1
ATOM 1328 C CA . HIS A 1 182 ? 5.518 9.219 -4.701 1.00 95.81 182 HIS A CA 1
ATOM 1329 C C . HIS A 1 182 ? 6.559 10.285 -5.003 1.00 95.81 182 HIS A C 1
ATOM 1331 O O . HIS A 1 182 ? 7.679 9.954 -5.381 1.00 95.81 182 HIS A O 1
ATOM 1337 N N . ALA A 1 183 ? 6.214 11.561 -4.844 1.00 94.38 183 ALA A N 1
ATOM 1338 C CA . ALA A 1 183 ? 7.165 12.648 -5.030 1.00 94.38 183 ALA A CA 1
ATOM 1339 C C . ALA A 1 183 ? 8.314 12.535 -4.029 1.00 94.38 183 ALA A C 1
ATOM 1341 O O . ALA A 1 183 ? 9.473 12.608 -4.419 1.00 94.38 183 ALA A O 1
ATOM 1342 N N . THR A 1 184 ? 8.001 12.274 -2.760 1.00 93.94 184 THR A N 1
ATOM 1343 C CA . THR A 1 184 ? 9.011 12.083 -1.710 1.00 93.94 184 THR A CA 1
ATOM 1344 C C . THR A 1 184 ? 9.908 10.889 -2.017 1.00 93.94 184 THR A C 1
ATOM 1346 O O . THR A 1 184 ? 11.128 11.009 -1.944 1.00 93.94 184 THR A O 1
ATOM 1349 N N . ALA A 1 185 ? 9.325 9.760 -2.428 1.00 93.06 185 ALA A N 1
ATOM 1350 C CA . ALA A 1 185 ? 10.087 8.586 -2.839 1.00 93.06 185 ALA A CA 1
ATOM 1351 C C . ALA A 1 185 ? 10.997 8.890 -4.041 1.00 93.06 185 ALA A C 1
ATOM 1353 O O . ALA A 1 185 ? 12.172 8.542 -4.017 1.00 93.06 185 ALA A O 1
ATOM 1354 N N . ALA A 1 186 ? 10.499 9.602 -5.056 1.00 91.50 186 ALA A N 1
ATOM 1355 C CA . ALA A 1 186 ? 11.289 10.001 -6.221 1.00 91.50 186 ALA A CA 1
ATOM 1356 C C . ALA A 1 186 ? 12.469 10.916 -5.846 1.00 91.50 186 ALA A C 1
ATOM 1358 O O . ALA A 1 186 ? 13.569 10.741 -6.361 1.00 91.50 186 ALA A O 1
ATOM 1359 N N . LEU A 1 187 ? 12.262 11.861 -4.922 1.00 89.56 187 LEU A N 1
ATOM 1360 C CA . LEU A 1 187 ? 13.329 12.723 -4.403 1.00 89.56 187 LEU A CA 1
ATOM 1361 C C . LEU A 1 187 ? 14.357 11.942 -3.574 1.00 89.56 187 LEU A C 1
ATOM 1363 O O . LEU A 1 187 ? 15.534 12.271 -3.628 1.00 89.56 187 LEU A O 1
ATOM 1367 N N . GLN A 1 188 ? 13.920 10.924 -2.827 1.00 89.38 188 GLN A N 1
ATOM 1368 C CA . GLN A 1 188 ? 14.799 10.065 -2.031 1.00 89.38 188 GLN A CA 1
ATOM 1369 C C . GLN A 1 188 ? 15.698 9.187 -2.909 1.00 89.38 188 GLN A C 1
ATOM 1371 O O . GLN A 1 188 ? 16.853 8.956 -2.558 1.00 89.38 188 GLN A O 1
ATOM 1376 N N . VAL A 1 189 ? 15.175 8.672 -4.026 1.00 85.56 189 VAL A N 1
ATOM 1377 C CA . VAL A 1 189 ? 15.948 7.777 -4.900 1.00 85.56 189 VAL A CA 1
ATOM 1378 C C . VAL A 1 189 ? 16.855 8.510 -5.883 1.00 85.56 189 VAL A C 1
ATOM 1380 O O . VAL A 1 189 ? 17.798 7.909 -6.396 1.00 85.56 189 VAL A O 1
ATOM 1383 N N . ASP A 1 190 ? 16.570 9.781 -6.166 1.00 81.19 190 ASP A N 1
ATOM 1384 C CA . ASP A 1 190 ? 17.373 10.632 -7.040 1.00 81.19 190 ASP A CA 1
ATOM 1385 C C . ASP A 1 190 ? 18.619 11.132 -6.295 1.00 81.19 190 ASP A C 1
ATOM 1387 O O . ASP A 1 190 ? 18.550 12.064 -5.494 1.00 81.19 190 ASP A O 1
ATOM 1391 N N . LEU A 1 191 ? 19.787 10.553 -6.595 1.00 75.75 191 LEU A N 1
ATOM 1392 C CA . LEU A 1 191 ? 21.054 10.919 -5.945 1.00 75.75 191 LEU A CA 1
ATOM 1393 C C . LEU A 1 191 ? 21.514 12.356 -6.241 1.00 75.75 191 LEU A C 1
ATOM 1395 O O . LEU A 1 191 ? 22.497 12.819 -5.662 1.00 75.75 191 LEU A O 1
ATOM 1399 N N . THR A 1 192 ? 20.839 13.065 -7.149 1.00 73.25 192 THR A N 1
ATOM 1400 C CA . THR A 1 192 ? 21.115 14.477 -7.448 1.00 73.25 192 THR A CA 1
ATOM 1401 C C . THR A 1 192 ? 20.302 15.441 -6.586 1.00 73.25 192 THR A C 1
ATOM 1403 O O . THR A 1 192 ? 20.541 16.651 -6.627 1.00 73.25 192 THR A O 1
ATOM 1406 N N . ARG A 1 193 ? 19.346 14.932 -5.800 1.00 68.50 193 ARG A N 1
ATOM 1407 C CA . ARG A 1 193 ? 18.433 15.736 -4.988 1.00 68.50 193 ARG A CA 1
ATOM 1408 C C . ARG A 1 193 ? 18.679 15.522 -3.500 1.00 68.50 193 ARG A C 1
ATOM 1410 O O . ARG A 1 193 ? 19.116 14.468 -3.054 1.00 68.50 193 ARG A O 1
ATOM 1417 N N . PHE A 1 194 ? 18.402 16.564 -2.723 1.00 66.00 194 PHE A N 1
ATOM 1418 C CA . PHE A 1 194 ? 18.520 16.542 -1.269 1.00 66.00 194 PHE A CA 1
ATOM 1419 C C . PHE A 1 194 ? 17.142 16.388 -0.630 1.00 66.00 194 PHE A C 1
ATOM 1421 O O . PHE A 1 194 ? 16.136 16.829 -1.192 1.00 66.00 194 PHE A O 1
ATOM 1428 N N . ALA A 1 195 ? 17.112 15.813 0.575 1.00 66.31 195 ALA A N 1
ATOM 1429 C CA . ALA A 1 195 ? 15.919 15.814 1.409 1.00 66.31 195 ALA A CA 1
ATOM 1430 C C . ALA A 1 195 ? 15.404 17.255 1.567 1.00 66.31 195 ALA A C 1
ATOM 1432 O O . ALA A 1 195 ? 16.158 18.162 1.924 1.00 66.31 195 ALA A O 1
ATOM 1433 N N . CYS A 1 196 ? 14.122 17.463 1.282 1.00 74.00 196 CYS A N 1
ATOM 1434 C CA . CYS A 1 196 ? 13.459 18.756 1.415 1.00 74.00 196 CYS A CA 1
ATOM 1435 C C . CYS A 1 196 ? 12.334 18.668 2.447 1.00 74.00 196 CYS A C 1
ATOM 1437 O O . CYS A 1 196 ? 11.952 17.578 2.883 1.00 74.00 196 CYS A O 1
ATOM 1439 N N . ARG A 1 197 ? 11.825 19.822 2.888 1.00 85.88 197 ARG A N 1
ATOM 1440 C CA . ARG A 1 197 ? 10.722 19.845 3.852 1.00 85.88 197 ARG A CA 1
ATOM 1441 C C . ARG A 1 197 ? 9.446 19.388 3.161 1.00 85.88 197 ARG A C 1
ATOM 1443 O O . ARG A 1 197 ? 9.281 19.579 1.960 1.00 85.88 197 ARG A O 1
ATOM 1450 N N . PHE A 1 198 ? 8.513 18.845 3.935 1.00 86.31 198 PHE A N 1
ATOM 1451 C CA . PHE A 1 198 ? 7.238 18.353 3.414 1.00 86.31 198 PHE A CA 1
ATOM 1452 C C . PHE A 1 198 ? 6.488 19.411 2.587 1.00 86.31 198 PHE A C 1
ATOM 1454 O O . PHE A 1 198 ? 5.925 19.118 1.537 1.00 86.31 198 PHE A O 1
ATOM 1461 N N . GLU A 1 199 ? 6.527 20.664 3.034 1.00 87.94 199 GLU A N 1
ATOM 1462 C CA . GLU A 1 199 ? 5.872 21.793 2.378 1.00 87.94 199 GLU A CA 1
ATOM 1463 C C . GLU A 1 199 ? 6.507 22.108 1.012 1.00 87.94 199 GLU A C 1
ATOM 1465 O O . GLU A 1 199 ? 5.803 22.469 0.067 1.00 87.94 199 GLU A O 1
ATOM 1470 N N . ASP A 1 200 ? 7.818 21.891 0.872 1.00 89.56 200 ASP A N 1
ATOM 1471 C CA . ASP A 1 200 ? 8.536 22.085 -0.389 1.00 89.56 200 ASP A CA 1
ATOM 1472 C C . ASP A 1 200 ? 8.122 21.015 -1.420 1.00 89.56 200 ASP A C 1
ATOM 1474 O O . ASP A 1 200 ? 8.026 21.302 -2.612 1.00 89.56 200 ASP A O 1
ATOM 1478 N N . ILE A 1 201 ? 7.776 19.801 -0.974 1.00 89.50 201 ILE A N 1
ATOM 1479 C CA . ILE A 1 201 ? 7.301 18.713 -1.849 1.00 89.50 201 ILE A CA 1
ATOM 1480 C C . ILE A 1 201 ? 5.985 19.101 -2.524 1.00 89.50 201 ILE A C 1
ATOM 1482 O O . ILE A 1 201 ? 5.833 18.901 -3.729 1.00 89.50 201 ILE A O 1
ATOM 1486 N N . ILE A 1 202 ? 5.058 19.709 -1.778 1.00 88.75 202 ILE A N 1
ATOM 1487 C CA . ILE A 1 202 ? 3.771 20.179 -2.316 1.00 88.75 202 ILE A CA 1
ATOM 1488 C C . ILE A 1 202 ? 3.996 21.215 -3.424 1.00 88.75 202 ILE A C 1
ATOM 1490 O O . ILE A 1 202 ? 3.339 21.153 -4.464 1.00 88.75 202 ILE A O 1
ATOM 1494 N N . ILE A 1 203 ? 4.950 22.131 -3.230 1.00 89.00 203 ILE A N 1
ATOM 1495 C CA . ILE A 1 203 ? 5.317 23.155 -4.220 1.00 89.00 203 ILE A CA 1
ATOM 1496 C C . ILE A 1 203 ? 5.956 22.518 -5.462 1.00 89.00 203 ILE A C 1
ATOM 1498 O O . ILE A 1 203 ? 5.704 22.963 -6.581 1.00 89.00 203 ILE A O 1
ATOM 1502 N N . LEU A 1 204 ? 6.760 21.467 -5.283 1.00 89.38 204 LEU A N 1
ATOM 1503 C CA . LEU A 1 204 ? 7.439 20.770 -6.375 1.00 89.38 204 LEU A CA 1
ATOM 1504 C C . LEU A 1 204 ? 6.504 19.878 -7.198 1.00 89.38 204 LEU A C 1
ATOM 1506 O O . LEU A 1 204 ? 6.780 19.670 -8.380 1.00 89.38 204 LEU A O 1
ATOM 1510 N N . LEU A 1 205 ? 5.405 19.371 -6.625 1.00 90.12 205 LEU A N 1
ATOM 1511 C CA . LEU A 1 205 ? 4.495 18.421 -7.283 1.00 90.12 205 LEU A CA 1
ATOM 1512 C C . LEU A 1 205 ? 4.107 18.774 -8.732 1.00 90.12 205 LEU A C 1
ATOM 1514 O O . LEU A 1 205 ? 4.120 17.862 -9.561 1.00 90.12 205 LEU A O 1
ATOM 1518 N N . PRO A 1 206 ? 3.754 20.029 -9.085 1.00 91.50 206 PRO A N 1
ATOM 1519 C CA . PRO A 1 206 ? 3.383 20.388 -10.457 1.00 91.50 206 PRO A CA 1
ATOM 1520 C C . PRO A 1 206 ? 4.546 20.321 -11.456 1.00 91.50 206 PRO A C 1
ATOM 1522 O O . PRO A 1 206 ? 4.313 20.259 -12.658 1.00 91.50 206 PRO A O 1
ATOM 1525 N N . THR A 1 207 ? 5.791 20.349 -10.972 1.00 90.50 207 THR A N 1
ATOM 1526 C CA . THR A 1 207 ? 7.005 20.293 -11.805 1.00 90.50 207 THR A CA 1
ATOM 1527 C C . THR A 1 207 ? 7.462 18.864 -12.091 1.00 90.50 207 THR A C 1
ATOM 1529 O O . THR A 1 207 ? 8.248 18.633 -13.010 1.00 90.50 207 THR A O 1
ATOM 1532 N N . LEU A 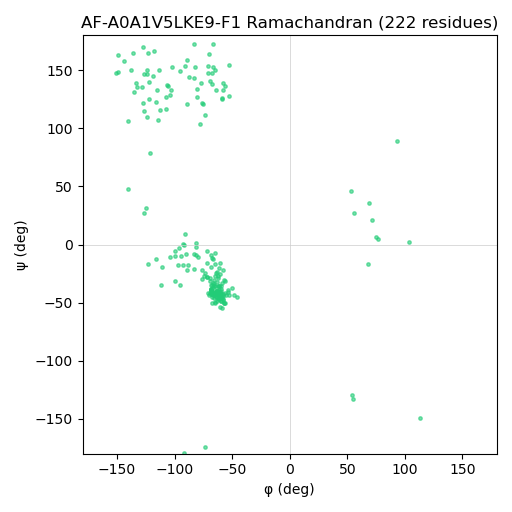1 208 ? 6.985 17.892 -11.307 1.00 91.19 208 LEU A N 1
ATOM 1533 C CA . LEU A 1 208 ? 7.366 16.495 -11.452 1.00 91.19 208 LEU A CA 1
ATOM 1534 C C . LEU A 1 208 ? 6.567 15.836 -12.577 1.00 91.19 208 LEU A C 1
ATOM 1536 O O . LEU A 1 208 ? 5.343 15.946 -12.651 1.00 91.19 208 LEU A O 1
ATOM 1540 N N . ARG A 1 209 ? 7.271 15.100 -13.437 1.00 93.12 209 ARG A N 1
ATOM 1541 C CA . ARG A 1 209 ? 6.673 14.371 -14.559 1.00 93.12 209 ARG A CA 1
ATOM 1542 C C . ARG A 1 209 ? 6.262 12.972 -14.103 1.00 93.12 209 ARG A C 1
ATOM 1544 O O . ARG A 1 209 ? 7.139 12.241 -13.644 1.00 93.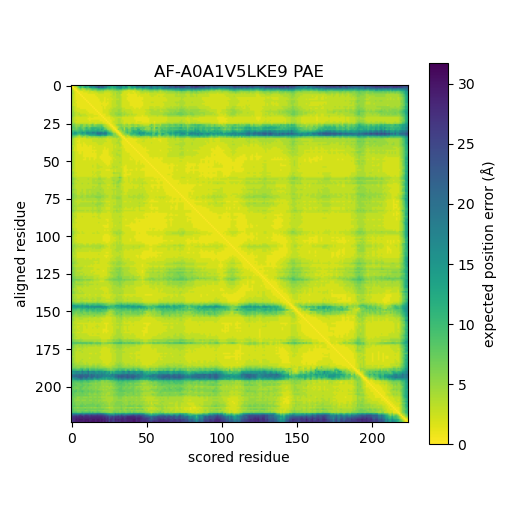12 209 ARG A O 1
ATOM 1551 N N . PRO A 1 210 ? 4.978 12.581 -14.192 1.00 93.50 210 PRO A N 1
ATOM 1552 C CA . PRO A 1 210 ? 4.579 11.201 -13.943 1.00 93.50 210 PRO A CA 1
ATOM 1553 C C . PRO A 1 210 ? 5.354 10.244 -14.853 1.00 93.50 210 PRO A C 1
ATOM 1555 O O . PRO A 1 210 ? 5.524 10.515 -16.043 1.00 93.50 210 PRO A O 1
ATOM 1558 N N . ARG A 1 211 ? 5.834 9.137 -14.293 1.00 92.75 211 ARG A N 1
ATOM 1559 C CA . ARG A 1 211 ? 6.471 8.058 -15.043 1.00 92.75 211 ARG A CA 1
ATOM 1560 C C . ARG A 1 211 ? 5.393 7.238 -15.742 1.00 92.75 211 ARG A C 1
ATOM 1562 O O . ARG A 1 211 ? 4.357 6.938 -15.153 1.00 92.75 211 ARG A O 1
ATOM 1569 N N . ILE A 1 212 ? 5.651 6.848 -16.986 1.00 91.56 212 ILE A N 1
ATOM 1570 C CA . ILE A 1 212 ? 4.827 5.853 -17.676 1.00 91.56 212 ILE A CA 1
ATOM 1571 C C . ILE A 1 212 ? 5.190 4.482 -17.084 1.00 91.56 212 ILE A C 1
ATOM 1573 O O . ILE A 1 212 ? 6.369 4.120 -17.138 1.00 91.56 212 ILE A O 1
ATOM 1577 N N . PRO A 1 213 ? 4.236 3.732 -16.501 1.00 92.50 213 PRO A N 1
ATOM 1578 C CA . PRO A 1 213 ? 4.519 2.408 -15.957 1.00 92.50 213 PRO A CA 1
ATOM 1579 C C . PRO A 1 213 ? 5.089 1.472 -17.028 1.00 92.50 213 PRO A C 1
ATOM 1581 O O . PRO A 1 213 ? 4.614 1.446 -18.162 1.00 92.50 213 PRO A O 1
ATOM 1584 N N . GLU A 1 214 ? 6.087 0.673 -16.658 1.00 91.69 214 GLU A N 1
ATOM 1585 C CA . GLU A 1 214 ? 6.655 -0.369 -17.525 1.00 91.69 214 GLU A CA 1
ATOM 1586 C C . GLU A 1 214 ? 5.714 -1.568 -17.656 1.00 91.69 214 GLU A C 1
ATOM 1588 O O . GLU A 1 214 ? 5.761 -2.321 -18.632 1.00 91.69 214 GLU A O 1
ATOM 1593 N N . ASN A 1 215 ? 4.851 -1.757 -16.661 1.00 92.50 215 ASN A N 1
ATOM 1594 C CA . ASN A 1 215 ? 3.762 -2.706 -16.727 1.00 92.50 215 ASN A CA 1
ATOM 1595 C C . ASN A 1 215 ? 2.650 -2.167 -17.653 1.00 92.50 215 ASN A C 1
ATOM 1597 O O . ASN A 1 215 ? 1.949 -1.222 -17.274 1.00 92.50 215 ASN A O 1
ATOM 1601 N N . PRO A 1 216 ? 2.421 -2.776 -18.833 1.00 89.69 216 PRO A N 1
ATOM 1602 C CA . PRO A 1 216 ? 1.431 -2.289 -19.791 1.00 89.69 216 PRO A CA 1
ATOM 1603 C C . PRO A 1 216 ? 0.008 -2.378 -19.242 1.00 89.69 216 PRO A C 1
ATOM 1605 O O . PRO A 1 216 ? -0.839 -1.563 -19.595 1.00 89.69 216 PRO A O 1
ATOM 1608 N N . HIS A 1 217 ? -0.250 -3.312 -18.320 1.00 90.06 217 HIS A N 1
ATOM 1609 C CA . HIS A 1 217 ? -1.550 -3.398 -17.678 1.00 90.06 217 HIS A CA 1
ATOM 1610 C C . HIS A 1 217 ? -1.854 -2.150 -16.857 1.00 90.06 217 HIS A C 1
ATOM 1612 O O . HIS A 1 217 ? -3.033 -1.873 -16.693 1.00 90.06 217 HIS A O 1
ATOM 1618 N N . LEU A 1 218 ? -0.841 -1.406 -16.389 1.00 87.06 218 LEU A N 1
ATOM 1619 C CA . LEU A 1 218 ? -0.965 -0.207 -15.551 1.00 87.06 218 LEU A CA 1
ATOM 1620 C C . LEU A 1 218 ? -0.997 1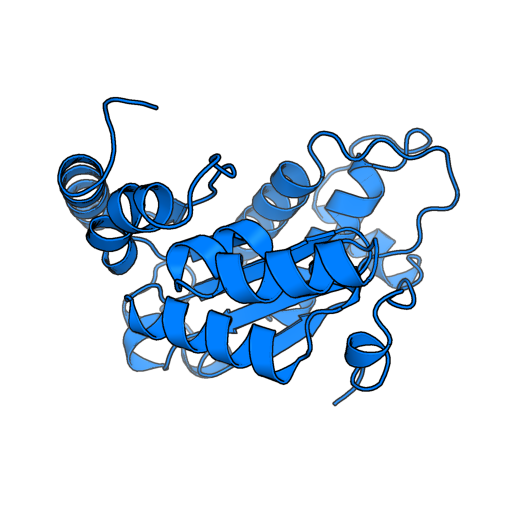.113 -16.339 1.00 87.06 218 LEU A C 1
ATOM 1622 O O . LEU A 1 218 ? -1.440 2.132 -15.814 1.00 87.06 218 LEU A O 1
ATOM 1626 N N . ALA A 1 219 ? -0.569 1.101 -17.603 1.00 72.19 219 ALA A N 1
ATOM 1627 C CA . ALA A 1 219 ? -0.407 2.308 -18.413 1.00 72.19 219 ALA A CA 1
ATOM 1628 C C . ALA A 1 219 ? -1.732 2.899 -18.949 1.00 72.19 219 ALA A C 1
ATOM 1630 O O . ALA A 1 219 ? -1.787 4.087 -19.254 1.00 72.19 219 ALA A O 1
ATOM 1631 N N . GLU A 1 220 ? -2.806 2.107 -19.040 1.00 57.44 220 GLU A N 1
ATOM 1632 C CA . GLU A 1 220 ? -4.031 2.481 -19.776 1.00 57.44 220 GLU A CA 1
ATOM 1633 C C . GLU A 1 220 ? -5.167 3.079 -18.918 1.00 57.44 220 GLU A C 1
ATOM 1635 O O . GLU A 1 220 ? -6.198 3.469 -19.460 1.00 57.44 220 GLU A O 1
ATOM 1640 N N . LYS A 1 221 ? -5.017 3.173 -17.587 1.00 52.47 221 LYS A N 1
ATOM 1641 C CA . LYS A 1 221 ? -6.084 3.660 -16.678 1.00 52.47 221 LYS A CA 1
ATOM 1642 C C . LYS A 1 221 ? -5.671 4.802 -15.744 1.00 52.47 221 LYS A C 1
ATOM 1644 O O . LYS A 1 221 ? -6.246 4.973 -14.672 1.00 52.47 221 LYS A O 1
ATOM 1649 N N . GLY A 1 222 ? -4.691 5.608 -16.142 1.00 40.88 222 GLY A N 1
ATOM 1650 C CA . GLY A 1 222 ? -4.512 6.927 -15.540 1.00 40.88 222 GLY A CA 1
ATOM 1651 C C . GLY A 1 222 ? -5.578 7.871 -16.093 1.00 40.88 222 GLY A C 1
ATOM 1652 O O . GLY A 1 222 ? -5.597 8.085 -17.298 1.00 40.88 222 GLY A O 1
ATOM 1653 N N . VAL A 1 223 ? -6.401 8.455 -15.217 1.00 32.59 223 VAL A N 1
ATOM 1654 C CA . VAL A 1 223 ? -7.519 9.386 -15.491 1.00 32.59 223 VAL A CA 1
ATOM 1655 C C . VAL A 1 223 ? -8.889 8.704 -15.635 1.00 32.59 223 VAL A C 1
ATOM 1657 O O . VAL A 1 223 ? -9.332 8.359 -16.726 1.00 32.59 223 VAL A O 1
ATOM 1660 N N . ASN A 1 224 ? -9.576 8.568 -14.500 1.00 28.98 224 ASN A N 1
ATOM 1661 C CA . ASN A 1 224 ? -10.946 9.057 -14.318 1.00 28.98 224 ASN A CA 1
ATOM 1662 C C . ASN A 1 224 ? -11.057 9.637 -12.909 1.00 28.98 224 ASN A C 1
ATOM 1664 O O . ASN A 1 224 ? -10.569 8.960 -11.977 1.00 28.98 224 ASN A O 1
#

Solvent-accessible surface area (backbone atoms only — not comparable to full-atom values): 12019 Å² total; per-residue (Å²): 112,100,82,61,39,17,66,55,33,19,55,50,36,48,58,49,45,76,73,60,58,76,38,74,44,75,77,76,82,68,100,54,49,61,58,55,21,55,38,39,55,64,24,31,57,46,29,42,31,40,44,36,40,55,64,46,45,21,17,54,68,71,45,26,72,66,47,48,53,52,16,59,76,68,74,47,56,49,65,53,70,56,43,61,67,56,53,51,51,44,48,52,53,51,38,74,50,44,21,34,25,40,37,38,37,35,69,74,43,12,35,40,40,34,33,35,48,42,75,54,27,50,78,27,62,92,36,44,92,53,20,73,83,54,32,67,39,76,48,75,44,57,16,44,60,68,90,55,64,78,43,73,72,59,23,68,56,38,21,51,51,38,34,53,54,30,51,79,67,62,58,89,41,72,68,58,31,51,50,51,8,30,48,41,16,37,41,60,16,21,74,83,50,70,94,71,55,75,71,54,51,66,70,44,52,86,77,58,51,73,30,78,31,82,17,68,65,62,56,80,70,75,84,129